Protein AF-0000000078280847 (afdb_homodimer)

pLDDT: mean 88.31, std 16.59, range [22.69, 98.31]

Solvent-accessible surface area (backbone atoms only — not comparable to full-atom values): 12680 Å² total; per-residue (Å²): 133,80,76,74,74,69,66,74,59,70,50,58,58,52,48,49,33,51,36,51,51,48,45,40,53,61,68,69,51,52,46,43,59,50,14,46,75,69,71,44,56,54,59,47,43,50,33,33,63,68,65,60,63,75,58,44,42,69,54,46,53,44,50,26,56,73,64,62,40,51,68,28,50,57,57,30,82,86,57,59,48,58,58,61,52,51,51,48,52,54,55,55,71,73,48,53,70,69,56,50,53,51,50,53,52,49,51,56,60,67,75,104,133,78,76,72,74,68,65,75,58,71,51,58,56,51,49,49,34,51,37,52,50,46,44,40,55,61,69,69,52,52,48,42,59,51,14,47,74,69,71,44,56,54,58,45,44,51,34,33,63,66,65,59,63,76,57,44,41,66,54,46,53,45,49,26,56,74,64,61,41,51,68,27,50,57,56,30,81,88,57,59,47,59,57,61,52,52,50,49,53,54,57,56,71,73,48,53,72,71,57,49,52,50,50,54,53,49,51,56,58,63,76,98

InterPro domains:
  IPR001387 Cro/C1-type, helix-turn-helix domain [PF01381] (22-74)
  IPR001387 Cro/C1-type, helix-turn-helix domain [PS50943] (20-74)
  IPR001387 Cro/C1-type, helix-turn-helix domain [SM00530] (19-74)
  IPR001387 Cro/C1-type, helix-turn-helix domain [cd00093] (18-74)
  IPR010982 Lambda repressor-like, DNA-binding domain superfamily [G3DSA:1.10.260.40] (16-110)
  IPR010982 Lambda repressor-like, DNA-binding domain superfamily [SSF47413] (15-77)

Organism: NCBI:txid1796616

Secondary structure (DSSP, 8-state):
---------HHHHHHHHHHHHHHHHHTT--HHHHHHHTTS-TTHHHHHHTT----BHHHHHHHHHHHT--HHHHT-TT-S-HHHHHHHHHHHHTS-HHHHHHHHHHHHHHH-/---------HHHHHHHHHHHHHHHHHTT--HHHHHHHTTS-TTHHHHHHTT----BHHHHHHHHHHHT--HHHHT-TT-S-HHHHHHHHHHHHTS-HHHHHHHHHHHHHHH-

Foldseek 3Di:
DPPCVVVPVVVVLVLLLVLLVQLCVLVVDDQQVLQVVLPHHSCVSVCSNVVVDDDDPVSVVSSCVVSVHDPVLSSVPVNRRVVVVVVVVVVLVPDDPVVNVVVVVVVVVVVD/DPPCVVVPVVVVLVLLLVLLVQLCVLVVDDQQVLQVVLPHHSCVNVCSNVVVDDDDPVSVVSSCVVSVHDPVLSSVPVNRRVVVVVVVVVVLVPDDPVVNVVVVVVVVVVVD

Radius of gyration: 21.28 Å; Cα contacts (8 Å, |Δi|>4): 188; chains: 2; bounding box: 48×50×65 Å

Structure (mmCIF, N/CA/C/O backbone):
data_AF-0000000078280847-model_v1
#
loop_
_entity.id
_entity.type
_entity.pdbx_description
1 polymer 'Transcriptional regulator'
#
loop_
_atom_site.group_PDB
_atom_site.id
_atom_site.type_symbol
_atom_site.label_atom_id
_atom_site.label_alt_id
_atom_site.label_comp_id
_atom_site.label_asym_id
_atom_site.label_entity_id
_atom_site.label_seq_id
_atom_site.pdbx_PDB_ins_code
_atom_site.Cartn_x
_atom_site.Cartn_y
_atom_site.Cartn_z
_atom_site.occupancy
_atom_site.B_iso_or_equiv
_atom_site.auth_seq_id
_atom_site.auth_comp_id
_atom_site.auth_asym_id
_atom_site.auth_atom_id
_atom_site.pdbx_PDB_model_num
ATOM 1 N N . MET A 1 1 ? 19.859 15.078 24.188 1 22.69 1 MET A N 1
ATOM 2 C CA . MET A 1 1 ? 19.641 13.648 23.984 1 22.69 1 MET A CA 1
ATOM 3 C C . MET A 1 1 ? 18.734 13.414 22.781 1 22.69 1 MET A C 1
ATOM 5 O O . MET A 1 1 ? 17.562 13.812 22.797 1 22.69 1 MET A O 1
ATOM 9 N N . HIS A 1 2 ? 19.125 13.57 21.5 1 30.73 2 HIS A N 1
ATOM 10 C CA . HIS A 1 2 ? 18.562 13.531 20.156 1 30.73 2 HIS A CA 1
ATOM 11 C C . HIS A 1 2 ? 17.797 12.227 19.922 1 30.73 2 HIS A C 1
ATOM 13 O O . HIS A 1 2 ? 18.344 11.141 20.125 1 30.73 2 HIS A O 1
ATOM 19 N N . SER A 1 3 ? 16.578 12.188 20.453 1 33.97 3 SER A N 1
ATOM 20 C CA . SER A 1 3 ? 15.672 11.047 20.344 1 33.97 3 SER A CA 1
ATOM 21 C C . SER A 1 3 ? 15.867 10.32 19.016 1 33.97 3 SER A C 1
ATOM 23 O O . SER A 1 3 ? 15.852 10.945 17.953 1 33.97 3 SER A O 1
ATOM 25 N N . GLU A 1 4 ? 16.766 9.375 18.984 1 32.56 4 GLU A N 1
ATOM 26 C CA . GLU A 1 4 ? 17.109 8.391 17.969 1 32.56 4 GLU A CA 1
ATOM 27 C C . GLU A 1 4 ? 15.875 7.93 17.203 1 32.56 4 GLU A C 1
ATOM 29 O O . GLU A 1 4 ? 15.016 7.246 17.75 1 32.56 4 GLU A O 1
ATOM 34 N N . ASN A 1 5 ? 15.086 8.867 16.672 1 34.22 5 ASN A N 1
ATOM 35 C CA . ASN A 1 5 ? 14.133 8.57 15.609 1 34.22 5 ASN A CA 1
ATOM 36 C C . ASN A 1 5 ? 14.539 7.312 14.836 1 34.22 5 ASN A C 1
ATOM 38 O O . ASN A 1 5 ? 15.281 7.391 13.859 1 34.22 5 ASN A O 1
ATOM 42 N N . THR A 1 6 ? 15.211 6.473 15.469 1 37.41 6 THR A N 1
ATOM 43 C CA . THR A 1 6 ? 15.438 5.113 14.992 1 37.41 6 THR A CA 1
ATOM 44 C C . THR A 1 6 ? 14.336 4.688 14.031 1 37.41 6 THR A C 1
ATOM 46 O O . THR A 1 6 ? 13.227 4.359 14.453 1 37.41 6 THR A O 1
ATOM 49 N N . PHE A 1 7 ? 13.867 5.484 13.164 1 39.84 7 PHE A N 1
ATOM 50 C CA . PHE A 1 7 ? 13.133 5.223 11.93 1 39.84 7 PHE A CA 1
ATOM 51 C C . PHE A 1 7 ? 13.234 3.752 11.547 1 39.84 7 PHE A C 1
ATOM 53 O O . PHE A 1 7 ? 14.32 3.248 11.266 1 39.84 7 PHE A O 1
ATOM 60 N N . GLU A 1 8 ? 12.719 2.92 12.18 1 42.28 8 GLU A N 1
ATOM 61 C CA . GLU A 1 8 ? 12.352 1.563 11.781 1 42.28 8 GLU A CA 1
ATOM 62 C C . GLU A 1 8 ? 12.297 1.425 10.266 1 42.28 8 GLU A C 1
ATOM 64 O O . GLU A 1 8 ? 11.211 1.439 9.68 1 42.28 8 GLU A O 1
ATOM 69 N N . GLU A 1 9 ? 12.93 2.215 9.484 1 49.12 9 GLU A N 1
ATOM 70 C CA . GLU A 1 9 ? 13.336 2.338 8.094 1 49.12 9 GLU A CA 1
ATOM 71 C C . GLU A 1 9 ? 13.258 0.994 7.371 1 49.12 9 GLU A C 1
ATOM 73 O O . GLU A 1 9 ? 12.758 0.908 6.25 1 49.12 9 GLU A O 1
ATOM 78 N N . ASN A 1 10 ? 14.148 0.089 7.93 1 56.25 10 ASN A N 1
ATOM 79 C CA . ASN A 1 10 ? 14.492 -1.198 7.34 1 56.25 10 ASN A CA 1
ATOM 80 C C . ASN A 1 10 ? 13.273 -2.107 7.223 1 56.25 10 ASN A C 1
ATOM 82 O O . ASN A 1 10 ? 13.281 -3.064 6.445 1 56.25 10 ASN A O 1
ATOM 86 N N . SER A 1 11 ? 12.211 -1.486 7.699 1 82.88 11 SER A N 1
ATOM 87 C CA . SER A 1 11 ? 11.125 -2.438 7.93 1 82.88 11 SER A CA 1
ATOM 88 C C . SER A 1 11 ? 10.211 -2.539 6.715 1 82.88 11 SER A C 1
ATOM 90 O O . SER A 1 11 ? 9.898 -3.641 6.258 1 82.88 11 SER A O 1
ATOM 92 N N . TYR A 1 12 ? 10.273 -1.361 5.984 1 92.56 12 TYR A N 1
ATOM 93 C CA . TYR A 1 12 ? 9.352 -1.459 4.863 1 92.56 12 TYR A CA 1
ATOM 94 C C . TYR A 1 12 ? 10.008 -2.145 3.67 1 92.56 12 TYR A C 1
ATOM 96 O O . TYR A 1 12 ? 9.328 -2.791 2.867 1 92.56 12 TYR A O 1
ATOM 104 N N . GLU A 1 13 ? 11.344 -1.974 3.646 1 93.38 13 GLU A N 1
ATOM 105 C CA . GLU A 1 13 ? 12.07 -2.658 2.58 1 93.38 13 GLU A CA 1
ATOM 106 C C . GLU A 1 13 ? 11.938 -4.172 2.707 1 93.38 13 GLU A C 1
ATOM 108 O O . GLU A 1 13 ? 11.648 -4.863 1.725 1 93.38 13 GLU A O 1
ATOM 113 N N . ASP A 1 14 ? 12.18 -4.559 3.922 1 94 14 ASP A N 1
ATOM 114 C CA . ASP A 1 14 ? 12.039 -5.988 4.176 1 94 14 ASP A CA 1
ATOM 115 C C . ASP A 1 14 ? 10.617 -6.465 3.879 1 94 14 ASP A C 1
ATOM 117 O O . ASP A 1 14 ? 10.422 -7.559 3.346 1 94 14 ASP A O 1
ATOM 121 N N . LEU A 1 15 ? 9.68 -5.656 4.289 1 94.62 15 LEU A N 1
ATOM 122 C CA . LEU A 1 15 ? 8.281 -5.965 4.004 1 94.62 15 LEU A CA 1
ATOM 123 C C . LEU A 1 15 ? 8.047 -6.113 2.506 1 94.62 15 LEU A C 1
ATOM 125 O O . LEU A 1 15 ? 7.387 -7.055 2.064 1 94.62 15 LEU A O 1
ATOM 129 N N . PHE A 1 16 ? 8.609 -5.215 1.746 1 97.19 16 PHE A N 1
ATOM 130 C CA . PHE A 1 16 ? 8.445 -5.262 0.297 1 97.19 16 PHE A CA 1
ATOM 131 C C . PHE A 1 16 ? 8.992 -6.566 -0.266 1 97.19 16 PHE A C 1
ATOM 133 O O . PHE A 1 16 ? 8.305 -7.25 -1.035 1 97.19 16 PHE A O 1
ATOM 140 N N . TYR A 1 17 ? 10.172 -6.891 0.136 1 96.56 17 TYR A N 1
ATOM 141 C CA . TYR A 1 17 ? 10.812 -8.086 -0.399 1 96.56 17 TYR A CA 1
ATOM 142 C C . TYR A 1 17 ? 10.016 -9.336 -0.046 1 96.56 17 TYR A C 1
ATOM 144 O O . TYR A 1 17 ? 9.789 -10.195 -0.9 1 96.56 17 TYR A O 1
ATOM 152 N N . ASN A 1 18 ? 9.641 -9.398 1.161 1 95.56 18 ASN A N 1
ATOM 153 C CA . ASN A 1 18 ? 8.883 -10.547 1.632 1 95.56 18 ASN A CA 1
ATOM 154 C C . ASN A 1 18 ? 7.555 -10.68 0.898 1 95.56 18 ASN A C 1
ATOM 156 O O . ASN A 1 18 ? 7.168 -11.781 0.497 1 95.56 18 ASN A O 1
ATOM 160 N N . ARG A 1 19 ? 6.906 -9.594 0.717 1 97.06 19 ARG A N 1
ATOM 161 C CA . ARG A 1 19 ? 5.613 -9.594 0.034 1 97.06 19 ARG A CA 1
ATOM 162 C C . ARG A 1 19 ? 5.766 -10 -1.428 1 97.06 19 ARG A C 1
ATOM 164 O O . ARG A 1 19 ? 4.961 -10.773 -1.95 1 97.06 19 ARG A O 1
ATOM 171 N N . LEU A 1 20 ? 6.766 -9.445 -2.047 1 97.69 20 LEU A N 1
ATOM 172 C CA . LEU A 1 20 ? 7.035 -9.789 -3.438 1 97.69 20 LEU A CA 1
ATOM 173 C C . LEU A 1 20 ? 7.203 -11.297 -3.598 1 97.69 20 LEU A C 1
ATOM 175 O O . LEU A 1 20 ? 6.57 -11.906 -4.461 1 97.69 20 LEU A O 1
ATOM 179 N N . THR A 1 21 ? 8.016 -11.836 -2.76 1 96.88 21 THR A N 1
ATOM 180 C CA . THR A 1 21 ? 8.289 -13.273 -2.797 1 96.88 21 THR A CA 1
ATOM 181 C C . THR A 1 21 ? 7.016 -14.07 -2.533 1 96.88 21 THR A C 1
ATOM 183 O O . THR A 1 21 ? 6.715 -15.023 -3.254 1 96.88 21 THR A O 1
ATOM 186 N N . GLN A 1 22 ? 6.312 -13.711 -1.549 1 96.62 22 GLN A N 1
ATOM 187 C CA . GLN A 1 22 ? 5.09 -14.398 -1.146 1 96.62 22 GLN A CA 1
ATOM 188 C C . GLN A 1 22 ? 4.055 -14.383 -2.268 1 96.62 22 GLN A C 1
ATOM 190 O O . GLN A 1 22 ? 3.488 -15.422 -2.611 1 96.62 22 GLN A O 1
ATOM 195 N N . LEU A 1 23 ? 3.781 -13.273 -2.83 1 97 23 LEU A N 1
ATOM 196 C CA . LEU A 1 23 ? 2.742 -13.102 -3.84 1 97 23 LEU A C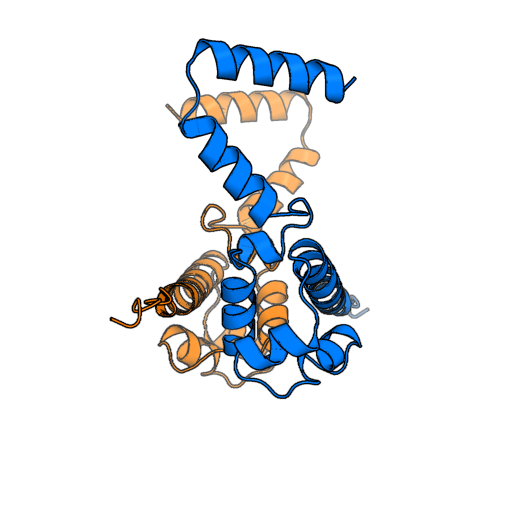A 1
ATOM 197 C C . LEU A 1 23 ? 3.141 -13.773 -5.152 1 97 23 LEU A C 1
ATOM 199 O O . LEU A 1 23 ? 2.305 -14.391 -5.816 1 97 23 LEU A O 1
ATOM 203 N N . ARG A 1 24 ? 4.375 -13.57 -5.5 1 96.81 24 ARG A N 1
ATOM 204 C CA . ARG A 1 24 ? 4.84 -14.25 -6.707 1 96.81 24 ARG A CA 1
ATOM 205 C C . ARG A 1 24 ? 4.695 -15.766 -6.574 1 96.81 24 ARG A C 1
ATOM 207 O O . ARG A 1 24 ? 4.238 -16.438 -7.5 1 96.81 24 ARG A O 1
ATOM 214 N N . SER A 1 25 ? 5.16 -16.312 -5.434 1 96.06 25 SER A N 1
ATOM 215 C CA . SER A 1 25 ? 5.074 -17.75 -5.18 1 96.06 25 SER A CA 1
ATOM 216 C C . SER A 1 25 ? 3.627 -18.234 -5.199 1 96.06 25 SER A C 1
ATOM 218 O O . SER A 1 25 ? 3.326 -19.297 -5.73 1 96.06 25 SER A O 1
ATOM 220 N N . ALA A 1 26 ? 2.734 -17.469 -4.656 1 94.5 26 ALA A N 1
ATOM 221 C CA . ALA A 1 26 ? 1.311 -17.797 -4.625 1 94.5 26 ALA A CA 1
ATOM 222 C C . ALA A 1 26 ? 0.737 -17.875 -6.039 1 94.5 26 ALA A C 1
ATOM 224 O O . ALA A 1 26 ? -0.187 -18.656 -6.297 1 94.5 26 ALA A O 1
ATOM 225 N N . LYS A 1 27 ? 1.244 -17 -6.91 1 93.94 27 LYS A N 1
ATOM 226 C CA . LYS A 1 27 ? 0.8 -16.984 -8.305 1 93.94 27 LYS A CA 1
ATOM 227 C C . LYS A 1 27 ? 1.457 -18.109 -9.094 1 93.94 27 LYS A C 1
ATOM 229 O O . LYS A 1 27 ? 1.145 -18.312 -10.273 1 93.94 27 LYS A O 1
ATOM 234 N N . LYS A 1 28 ? 2.457 -18.766 -8.477 1 95 28 LYS A N 1
ATOM 235 C CA . LYS A 1 28 ? 3.154 -19.906 -9.047 1 95 28 LYS A CA 1
ATOM 236 C C . LYS A 1 28 ? 3.904 -19.531 -10.32 1 95 28 LYS A C 1
ATOM 238 O O . LYS A 1 28 ? 3.842 -20.234 -11.328 1 95 28 LYS A O 1
ATOM 243 N N . VAL A 1 29 ? 4.516 -18.453 -10.32 1 95.69 29 VAL A N 1
ATOM 244 C CA . VAL A 1 29 ? 5.32 -18 -11.445 1 95.69 29 VAL A CA 1
ATOM 245 C C . VAL A 1 29 ? 6.781 -17.891 -11.023 1 95.69 29 VAL A C 1
ATOM 247 O O . VAL A 1 29 ? 7.078 -17.609 -9.859 1 95.69 29 VAL A O 1
ATOM 250 N N . SER A 1 30 ? 7.609 -18.141 -11.938 1 97.44 30 SER A N 1
ATOM 251 C CA . SER A 1 30 ? 9.031 -18 -11.648 1 97.44 30 SER A CA 1
ATOM 252 C C . SER A 1 30 ? 9.453 -16.531 -11.664 1 97.44 30 SER A C 1
ATOM 254 O O . SER A 1 30 ? 8.82 -15.703 -12.32 1 97.44 30 SER A O 1
ATOM 256 N N . ALA A 1 31 ? 10.516 -16.25 -10.953 1 98 31 ALA A N 1
ATOM 257 C CA . ALA A 1 31 ? 11.055 -14.898 -10.953 1 98 31 ALA A CA 1
ATOM 258 C C . ALA A 1 31 ? 11.461 -14.469 -12.359 1 98 31 ALA A C 1
ATOM 260 O O . ALA A 1 31 ? 11.242 -13.32 -12.75 1 98 31 ALA A O 1
ATOM 261 N N . ARG A 1 32 ? 12.008 -15.383 -13.055 1 97.88 32 ARG A N 1
ATOM 262 C CA . ARG A 1 32 ? 12.453 -15.117 -14.422 1 97.88 32 ARG A CA 1
ATOM 263 C C . ARG A 1 32 ? 11.273 -14.766 -15.32 1 97.88 32 ARG A C 1
ATOM 265 O O . ARG A 1 32 ? 11.289 -13.742 -16.016 1 97.88 32 ARG A O 1
ATOM 272 N N . ASP A 1 33 ? 10.281 -15.57 -15.305 1 98 33 ASP A N 1
ATOM 273 C CA . ASP A 1 33 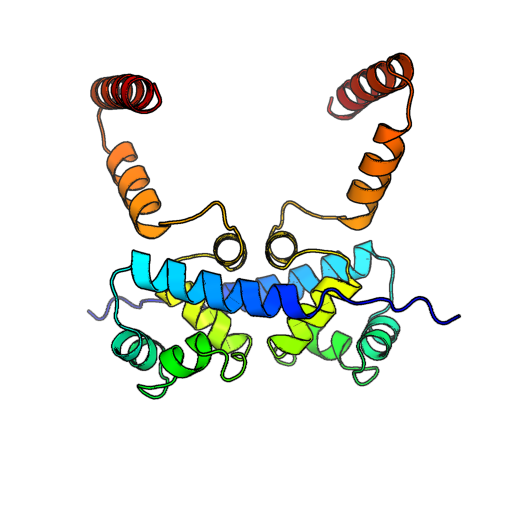? 9.109 -15.344 -16.141 1 98 33 ASP A CA 1
ATOM 274 C C . ASP A 1 33 ? 8.43 -14.023 -15.781 1 98 33 ASP A C 1
ATOM 276 O O . ASP A 1 33 ? 8 -13.281 -16.672 1 98 33 ASP A O 1
ATOM 280 N N . MET A 1 34 ? 8.312 -13.797 -14.562 1 97.69 34 MET A N 1
ATOM 281 C CA . MET A 1 34 ? 7.719 -12.539 -14.109 1 97.69 34 MET A CA 1
ATOM 282 C C . MET A 1 34 ? 8.531 -11.344 -14.602 1 97.69 34 MET A C 1
ATOM 284 O O . MET A 1 34 ? 7.961 -10.359 -15.07 1 97.69 34 MET A O 1
ATOM 288 N N . SER A 1 35 ? 9.805 -11.383 -14.445 1 98.31 35 SER A N 1
ATOM 289 C CA . SER A 1 35 ? 10.688 -10.305 -14.883 1 98.31 35 SER A CA 1
ATOM 290 C C . SER A 1 35 ? 10.445 -9.961 -16.344 1 98.31 35 SER A C 1
ATOM 292 O O . SER A 1 35 ? 10.273 -8.789 -16.688 1 98.31 35 SER A O 1
ATOM 294 N N . LEU A 1 36 ? 10.406 -10.922 -17.125 1 97.81 36 LEU A N 1
ATOM 295 C CA . LEU A 1 36 ? 10.211 -10.734 -18.562 1 97.81 36 LEU A CA 1
ATOM 296 C C . LEU A 1 36 ? 8.828 -10.156 -18.844 1 97.81 36 LEU A C 1
ATOM 298 O O . LEU A 1 36 ? 8.68 -9.289 -19.703 1 97.81 36 LEU A O 1
ATOM 302 N N . SER A 1 37 ? 7.863 -10.602 -18.156 1 96.69 37 SER A N 1
ATOM 303 C CA . SER A 1 37 ? 6.484 -10.188 -18.375 1 96.69 37 SER A CA 1
ATOM 304 C C . SER A 1 37 ? 6.297 -8.703 -18.062 1 96.69 37 SER A C 1
ATOM 306 O O . SER A 1 37 ? 5.434 -8.047 -18.656 1 96.69 37 SER A O 1
ATOM 308 N N . ILE A 1 38 ? 7.07 -8.242 -17.172 1 95.62 38 ILE A N 1
ATOM 309 C CA . ILE A 1 38 ? 6.898 -6.84 -16.797 1 95.62 38 ILE A CA 1
ATOM 310 C C . ILE A 1 38 ? 7.918 -5.984 -17.547 1 95.62 38 ILE A C 1
ATOM 312 O O . ILE A 1 38 ? 8.148 -4.828 -17.188 1 95.62 38 ILE A O 1
ATOM 316 N N . GLY A 1 39 ? 8.625 -6.574 -18.391 1 96.25 39 GLY A N 1
ATOM 317 C CA . GLY A 1 39 ? 9.492 -5.836 -19.281 1 96.25 39 GLY A CA 1
ATOM 318 C C . GLY A 1 39 ? 10.875 -5.582 -18.703 1 96.25 39 GLY A C 1
ATOM 319 O O . GLY A 1 39 ? 11.531 -4.605 -19.062 1 96.25 39 GLY A O 1
ATOM 320 N N . GLN A 1 40 ? 11.258 -6.355 -17.844 1 96.69 40 GLN A N 1
ATOM 321 C CA . GLN A 1 40 ? 12.57 -6.211 -17.203 1 96.69 40 GLN A CA 1
ATOM 322 C C . GLN A 1 40 ? 13.508 -7.336 -17.625 1 96.69 40 GLN A C 1
ATOM 324 O O . GLN A 1 40 ? 13.094 -8.273 -18.312 1 96.69 40 GLN A O 1
ATOM 329 N N . ASN A 1 41 ? 14.773 -7.211 -17.25 1 96.94 41 ASN A N 1
ATOM 330 C CA . ASN A 1 41 ? 15.727 -8.289 -17.516 1 96.94 41 ASN A CA 1
ATOM 331 C C . ASN A 1 41 ? 15.398 -9.539 -16.688 1 96.94 41 ASN A C 1
ATOM 333 O O . ASN A 1 41 ? 14.852 -9.438 -15.594 1 96.94 41 ASN A O 1
ATOM 337 N N . PRO A 1 42 ? 15.727 -10.719 -17.219 1 97.06 42 PRO A N 1
ATOM 338 C CA . PRO A 1 42 ? 15.336 -11.992 -16.609 1 97.06 42 PRO A CA 1
ATOM 339 C C . PRO A 1 42 ? 15.766 -12.102 -15.141 1 97.06 42 PRO A C 1
ATOM 341 O O . PRO A 1 42 ? 15.117 -12.789 -14.352 1 97.06 42 PRO A O 1
ATOM 344 N N . GLY A 1 43 ? 16.766 -11.438 -14.719 1 97.75 43 GLY A N 1
ATOM 345 C CA . GLY A 1 43 ? 17.266 -11.531 -13.352 1 97.75 43 GLY A CA 1
ATOM 346 C C . GLY A 1 43 ? 16.75 -10.43 -12.445 1 97.75 43 GLY A C 1
ATOM 347 O O . GLY A 1 43 ? 17.125 -10.359 -11.273 1 97.75 43 GLY A O 1
ATOM 348 N N . TYR A 1 44 ? 15.836 -9.672 -12.898 1 97.69 44 TYR A N 1
ATOM 349 C CA . TYR A 1 44 ? 15.406 -8.469 -12.195 1 97.69 44 TYR A CA 1
ATOM 350 C C . TYR A 1 44 ? 14.688 -8.812 -10.898 1 97.69 44 TYR A C 1
ATOM 352 O O . TYR A 1 44 ? 15.055 -8.32 -9.828 1 97.69 44 TYR A O 1
ATOM 360 N N . ILE A 1 45 ? 13.688 -9.633 -11 1 98.06 45 ILE A N 1
ATOM 361 C CA . ILE A 1 45 ? 12.891 -10.008 -9.836 1 98.06 45 ILE A CA 1
ATOM 362 C C . ILE A 1 45 ? 13.758 -10.773 -8.844 1 98.06 45 ILE A C 1
ATOM 364 O O . ILE A 1 45 ? 13.672 -10.547 -7.633 1 98.06 45 ILE A O 1
ATOM 368 N N . ASN A 1 46 ? 14.539 -11.648 -9.359 1 97.12 46 ASN A N 1
ATOM 369 C CA . ASN A 1 46 ? 15.477 -12.352 -8.5 1 97.12 46 ASN A CA 1
ATOM 370 C C . ASN A 1 46 ? 16.375 -11.383 -7.734 1 97.12 46 ASN A C 1
ATOM 372 O O . ASN A 1 46 ? 16.641 -11.578 -6.551 1 97.12 46 ASN A O 1
ATOM 376 N N . GLY A 1 47 ? 16.828 -10.406 -8.414 1 97.19 47 GLY A N 1
ATOM 377 C CA . GLY A 1 47 ? 17.625 -9.375 -7.766 1 97.19 47 GLY A CA 1
ATOM 378 C C . GLY A 1 47 ? 16.891 -8.664 -6.648 1 97.19 47 GLY A C 1
ATOM 379 O O . GLY A 1 47 ? 17.453 -8.445 -5.57 1 97.19 47 GLY A O 1
ATOM 380 N N . LEU A 1 48 ? 15.719 -8.32 -6.879 1 96.19 48 LEU A N 1
ATOM 381 C CA . LEU A 1 48 ? 14.891 -7.664 -5.871 1 96.19 48 LEU A CA 1
ATOM 382 C C . LEU A 1 48 ? 14.711 -8.57 -4.652 1 96.19 48 LEU A C 1
ATOM 384 O O . LEU A 1 48 ? 14.906 -8.133 -3.518 1 96.19 48 LEU A O 1
ATOM 388 N N . GLU A 1 49 ? 14.391 -9.789 -4.953 1 95.25 49 GLU A N 1
ATOM 389 C CA . GLU A 1 49 ? 14.086 -10.734 -3.883 1 95.25 49 GLU A CA 1
ATOM 390 C C . GLU A 1 49 ? 15.328 -11.039 -3.047 1 95.25 49 GLU A C 1
ATOM 392 O O . GLU A 1 49 ? 15.219 -11.516 -1.913 1 95.25 49 GLU A O 1
ATOM 397 N N . ASN A 1 50 ? 16.469 -10.773 -3.611 1 95 50 ASN A N 1
ATOM 398 C CA . ASN A 1 50 ? 17.734 -10.922 -2.891 1 95 50 ASN A CA 1
ATOM 399 C C . ASN A 1 50 ? 18.188 -9.594 -2.289 1 95 50 ASN A C 1
ATOM 401 O O . ASN A 1 50 ? 19.375 -9.43 -1.978 1 95 50 ASN A O 1
ATOM 405 N N . LYS A 1 51 ? 17.266 -8.719 -2.291 1 93.38 51 LYS A N 1
ATOM 406 C CA . LYS A 1 51 ? 17.453 -7.438 -1.622 1 93.38 51 LYS A CA 1
ATOM 407 C C . LYS A 1 51 ? 18.516 -6.602 -2.326 1 93.38 51 LYS A C 1
ATOM 409 O O . LYS A 1 51 ? 19.281 -5.891 -1.678 1 93.38 51 LYS A O 1
ATOM 414 N N . LYS A 1 52 ? 18.594 -6.934 -3.605 1 92.12 52 LYS A N 1
ATOM 415 C CA . LYS A 1 52 ? 19.5 -6.117 -4.418 1 92.12 52 LYS A CA 1
ATOM 416 C C . LYS A 1 52 ? 18.797 -4.867 -4.934 1 92.12 52 LYS A C 1
ATOM 418 O O . LYS A 1 52 ? 18.375 -4.816 -6.09 1 92.12 52 LYS A O 1
ATOM 423 N N . GLY A 1 53 ? 18.438 -3.93 -4.082 1 93.06 53 GLY A N 1
ATOM 424 C CA . GLY A 1 53 ? 17.812 -2.664 -4.441 1 93.06 53 GLY A CA 1
ATOM 425 C C . GLY A 1 53 ? 16.297 -2.695 -4.348 1 93.06 53 GLY A C 1
ATOM 426 O O . GLY A 1 53 ? 15.719 -3.672 -3.865 1 93.06 53 GLY A O 1
ATOM 427 N N . LEU A 1 54 ? 15.742 -1.629 -4.766 1 95.69 54 LEU A N 1
ATOM 428 C CA . LEU A 1 54 ? 14.289 -1.476 -4.816 1 95.69 54 LEU A CA 1
ATOM 429 C C . LEU A 1 54 ? 13.844 -1.002 -6.195 1 95.69 54 LEU A C 1
ATOM 431 O O . LEU A 1 54 ? 14.594 -0.326 -6.898 1 95.69 54 LEU A O 1
ATOM 435 N N . PRO A 1 55 ? 12.688 -1.44 -6.574 1 96.31 55 PRO A N 1
ATOM 436 C CA . PRO A 1 55 ? 12.188 -0.949 -7.859 1 96.31 55 PRO A CA 1
ATOM 437 C C . PRO A 1 55 ? 11.773 0.521 -7.809 1 96.31 55 PRO A C 1
ATOM 439 O O . PRO A 1 55 ? 11.641 1.093 -6.727 1 96.31 55 PRO A O 1
ATOM 442 N N . SER A 1 56 ? 11.641 1.062 -9.008 1 94.25 56 SER A N 1
ATOM 443 C CA . SER A 1 56 ? 10.961 2.354 -9.094 1 94.25 56 SER A CA 1
ATOM 444 C C . SER A 1 56 ? 9.477 2.219 -8.797 1 94.25 56 SER A C 1
ATOM 446 O O . SER A 1 56 ? 8.922 1.118 -8.844 1 94.25 56 SER A O 1
ATOM 448 N N . MET A 1 57 ? 8.891 3.303 -8.57 1 95.81 57 MET A N 1
ATOM 449 C CA . MET A 1 57 ? 7.449 3.289 -8.328 1 95.81 57 MET A CA 1
ATOM 450 C C . MET A 1 57 ? 6.691 2.77 -9.547 1 95.81 57 MET A C 1
ATOM 452 O O . MET A 1 57 ? 5.723 2.0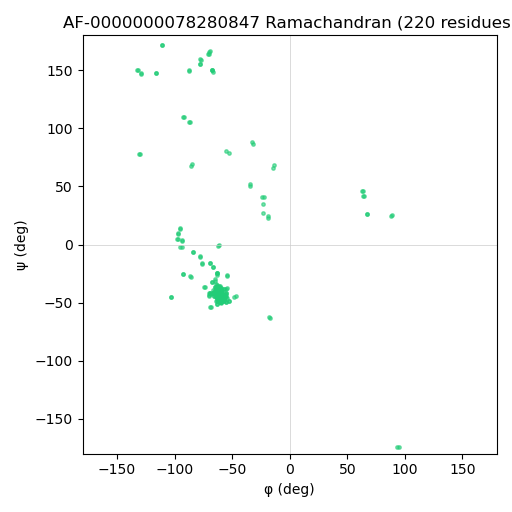21 -9.406 1 95.81 57 MET A O 1
ATOM 456 N N . THR A 1 58 ? 7.098 3.141 -10.648 1 94.25 58 THR A N 1
ATOM 457 C CA . THR A 1 58 ? 6.473 2.684 -11.883 1 94.25 58 THR A CA 1
ATOM 458 C C . THR A 1 58 ? 6.551 1.164 -12 1 94.25 58 THR A C 1
ATOM 460 O O . THR A 1 58 ? 5.547 0.507 -12.281 1 94.25 58 THR A O 1
ATOM 463 N N . VAL A 1 59 ? 7.672 0.67 -11.805 1 95.56 59 VAL A N 1
ATOM 464 C CA . VAL A 1 59 ? 7.859 -0.773 -11.891 1 95.56 59 VAL A CA 1
ATOM 465 C C . VAL A 1 59 ? 7.055 -1.468 -10.797 1 95.56 59 VAL A C 1
ATOM 467 O O . VAL A 1 59 ? 6.5 -2.547 -11.016 1 95.56 59 VAL A O 1
ATOM 470 N N . PHE A 1 60 ? 7.027 -0.847 -9.633 1 97.06 60 PHE A N 1
ATOM 471 C CA . PHE A 1 60 ? 6.203 -1.38 -8.555 1 97.06 60 PHE A CA 1
ATOM 472 C C . PHE A 1 60 ? 4.754 -1.519 -9 1 97.06 60 PHE A C 1
ATOM 474 O O . PHE A 1 60 ? 4.109 -2.533 -8.727 1 97.06 60 PHE A O 1
ATOM 481 N N . PHE A 1 61 ? 4.262 -0.52 -9.641 1 96.19 61 PHE A N 1
ATOM 482 C CA . PHE A 1 61 ? 2.887 -0.585 -10.125 1 96.19 61 PHE A CA 1
ATOM 483 C C . PHE A 1 61 ? 2.729 -1.693 -11.156 1 96.19 61 PHE A C 1
ATOM 485 O O . PHE A 1 61 ? 1.7 -2.373 -11.195 1 96.19 61 PHE A O 1
ATOM 492 N N . TYR A 1 62 ? 3.754 -1.919 -11.953 1 95.88 62 TYR A N 1
ATOM 493 C CA . TYR A 1 62 ? 3.729 -3.029 -12.898 1 95.88 62 TYR A CA 1
ATOM 494 C C . TYR A 1 62 ? 3.664 -4.367 -12.164 1 95.88 62 TYR A C 1
ATOM 496 O O . TYR A 1 62 ? 2.957 -5.281 -12.594 1 95.88 62 TYR A O 1
ATOM 504 N N . ILE A 1 63 ? 4.41 -4.41 -11.141 1 96.94 63 ILE A N 1
ATOM 505 C CA . ILE A 1 63 ? 4.426 -5.621 -10.32 1 96.94 63 ILE A CA 1
ATOM 506 C C . ILE A 1 63 ? 3.033 -5.879 -9.758 1 96.94 63 ILE A C 1
ATOM 508 O O . ILE A 1 63 ? 2.525 -7 -9.828 1 96.94 63 ILE A O 1
ATOM 512 N N . CYS A 1 64 ? 2.48 -4.883 -9.211 1 96.44 64 CYS A N 1
ATOM 513 C CA . CYS A 1 64 ? 1.131 -5.004 -8.672 1 96.44 64 CYS A CA 1
ATOM 514 C C . CYS A 1 64 ? 0.16 -5.5 -9.742 1 96.44 64 CYS A C 1
ATOM 516 O O . CYS A 1 64 ? -0.637 -6.402 -9.492 1 96.44 64 CYS A O 1
ATOM 518 N N . ASP A 1 65 ? 0.238 -4.969 -10.883 1 94.81 65 ASP A N 1
ATOM 519 C CA . ASP A 1 65 ? -0.639 -5.352 -11.984 1 94.81 65 ASP A CA 1
ATOM 520 C C . ASP A 1 65 ? -0.431 -6.812 -12.375 1 94.81 65 ASP A C 1
ATOM 522 O O . ASP A 1 65 ? -1.397 -7.559 -12.547 1 94.81 65 ASP A O 1
ATOM 526 N N . TYR A 1 66 ? 0.789 -7.141 -12.484 1 94.62 66 TYR A N 1
ATOM 527 C CA . TYR A 1 66 ? 1.12 -8.508 -12.867 1 94.62 66 TYR A CA 1
ATOM 528 C C . TYR A 1 66 ? 0.562 -9.508 -11.859 1 94.62 66 TYR A C 1
ATOM 530 O O . TYR A 1 66 ? 0.059 -10.57 -12.242 1 94.62 66 TYR A O 1
ATOM 538 N N . LEU A 1 67 ? 0.679 -9.156 -10.602 1 95.06 67 LEU A N 1
ATOM 539 C CA . LEU A 1 67 ? 0.265 -10.047 -9.523 1 95.06 67 LEU A CA 1
ATOM 540 C C . LEU A 1 67 ? -1.231 -9.93 -9.258 1 95.06 67 LEU A C 1
ATOM 542 O O . LEU A 1 67 ? -1.779 -10.641 -8.422 1 95.06 67 LEU A O 1
ATOM 546 N N . ASN A 1 68 ? -1.87 -9.008 -9.891 1 93.06 68 ASN A N 1
ATOM 547 C CA . ASN A 1 68 ? -3.305 -8.766 -9.781 1 93.06 68 ASN A CA 1
ATOM 548 C C . ASN A 1 68 ? -3.693 -8.352 -8.359 1 93.06 68 ASN A C 1
ATOM 550 O O . ASN A 1 68 ? -4.637 -8.898 -7.789 1 93.06 68 ASN A O 1
ATOM 554 N N . VAL A 1 69 ? -2.957 -7.477 -7.836 1 94.44 69 VAL A N 1
ATOM 555 C CA . VAL A 1 69 ? -3.238 -6.879 -6.535 1 94.44 69 VAL A CA 1
ATOM 556 C C . VAL A 1 69 ? -3.107 -5.359 -6.625 1 94.44 69 VAL A C 1
ATOM 558 O O . VAL A 1 69 ? -2.352 -4.844 -7.449 1 94.44 69 VAL A O 1
ATOM 561 N N . THR A 1 70 ? -3.895 -4.691 -5.773 1 94.19 70 THR A N 1
ATOM 562 C CA . THR A 1 70 ? -3.695 -3.256 -5.621 1 94.19 70 THR A CA 1
ATOM 563 C C . THR A 1 70 ? -2.484 -2.969 -4.738 1 94.19 70 THR A C 1
ATOM 565 O O . THR A 1 70 ? -2.035 -3.838 -3.988 1 94.19 70 THR A O 1
ATOM 568 N N . PRO A 1 71 ? -1.933 -1.783 -4.836 1 97.06 71 PRO A N 1
ATOM 569 C CA . PRO A 1 71 ? -0.841 -1.433 -3.926 1 97.06 71 PRO A CA 1
ATOM 570 C C . PRO A 1 71 ? -1.222 -1.604 -2.457 1 97.06 71 PRO A C 1
ATOM 572 O O . PRO A 1 71 ? -0.389 -2.014 -1.643 1 97.06 71 PRO A O 1
ATOM 575 N N . LYS A 1 72 ? -2.414 -1.271 -2.164 1 95.94 72 LYS A N 1
ATOM 576 C CA . LYS A 1 72 ? -2.9 -1.499 -0.806 1 95.94 72 LYS A CA 1
ATOM 577 C C . LYS A 1 72 ? -2.834 -2.979 -0.438 1 95.94 72 LYS A C 1
ATOM 579 O O . LYS A 1 72 ? -2.293 -3.34 0.609 1 95.94 72 LYS A O 1
ATOM 584 N N . GLU A 1 73 ? -3.342 -3.791 -1.304 1 94.81 73 GLU A N 1
ATOM 585 C CA . GLU A 1 73 ? -3.361 -5.23 -1.072 1 94.81 73 GLU A CA 1
ATOM 586 C C . GLU A 1 73 ? -1.945 -5.801 -1.023 1 94.81 73 GLU A C 1
ATOM 588 O O . GLU A 1 73 ? -1.674 -6.742 -0.272 1 94.81 73 GLU A O 1
ATOM 593 N N . PHE A 1 74 ? -1.096 -5.258 -1.84 1 97.25 74 PHE A N 1
ATOM 594 C CA . PHE A 1 74 ? 0.284 -5.73 -1.868 1 97.25 74 PHE A CA 1
ATOM 595 C C . PHE A 1 74 ? 0.908 -5.66 -0.48 1 97.25 74 PHE A C 1
ATOM 597 O O . PHE A 1 74 ? 1.59 -6.598 -0.052 1 97.25 74 PHE A O 1
ATOM 604 N N . PHE A 1 75 ? 0.627 -4.625 0.167 1 97.19 75 PHE A N 1
ATOM 605 C CA . PHE A 1 75 ? 1.267 -4.426 1.462 1 97.19 75 PHE A CA 1
ATOM 606 C C . PHE A 1 75 ? 0.385 -4.953 2.588 1 97.19 75 PHE A C 1
ATOM 608 O O . PHE A 1 75 ? 0.686 -4.746 3.766 1 97.19 75 PHE A O 1
ATOM 615 N N . ASP A 1 76 ? -0.692 -5.516 2.307 1 94.75 76 ASP A N 1
ATOM 616 C CA . ASP A 1 76 ? -1.568 -6.141 3.291 1 94.75 76 ASP A CA 1
ATOM 617 C C . ASP A 1 76 ? -1.154 -7.586 3.555 1 94.75 76 ASP A C 1
ATOM 619 O O . ASP A 1 76 ? -1.485 -8.484 2.775 1 94.75 76 ASP A O 1
ATOM 623 N N . GLU A 1 77 ? -0.569 -7.793 4.645 1 93 77 GLU A N 1
ATOM 624 C CA . GLU A 1 77 ? 0.018 -9.086 4.969 1 93 77 GLU A CA 1
ATOM 625 C C . GLU A 1 77 ? -1.062 -10.141 5.195 1 93 77 GLU A C 1
ATOM 627 O O . GLU A 1 77 ? -0.778 -11.344 5.191 1 93 77 GLU A O 1
ATOM 632 N N . SER A 1 78 ? -2.279 -9.688 5.391 1 91.12 78 SER A N 1
ATOM 633 C CA . SER A 1 78 ? -3.373 -10.625 5.594 1 91.12 78 SER A CA 1
ATOM 634 C C . SER A 1 78 ? -3.799 -11.273 4.277 1 91.12 78 SER A C 1
ATOM 636 O O . SER A 1 78 ? -4.492 -12.289 4.277 1 91.12 78 SER A O 1
ATOM 638 N N . ILE A 1 79 ? -3.342 -10.617 3.256 1 89.81 79 ILE A N 1
ATOM 639 C CA . ILE A 1 79 ? -3.656 -11.156 1.935 1 89.81 79 ILE A CA 1
ATOM 640 C C . ILE A 1 79 ? -2.535 -12.086 1.475 1 89.81 79 ILE A C 1
ATOM 642 O O . ILE A 1 79 ? -1.432 -11.633 1.166 1 89.81 79 ILE A O 1
ATOM 646 N N . ILE A 1 80 ? -2.799 -13.273 1.435 1 87.62 80 ILE A N 1
ATOM 647 C CA . ILE A 1 80 ? -1.757 -14.258 1.151 1 87.62 80 ILE A CA 1
ATOM 648 C C . ILE A 1 80 ? -1.878 -14.734 -0.294 1 87.62 80 ILE A C 1
ATOM 650 O O . ILE A 1 80 ? -0.876 -14.836 -1.006 1 87.62 80 ILE A O 1
ATOM 654 N N . CYS A 1 81 ? -3.057 -15.031 -0.766 1 89.06 81 CYS A N 1
ATOM 655 C CA . CYS A 1 81 ? -3.293 -15.547 -2.111 1 89.06 81 CYS A CA 1
ATOM 656 C C . CYS A 1 81 ? -4.398 -14.766 -2.807 1 89.06 81 CYS A C 1
ATOM 658 O O . CYS A 1 81 ? -5.512 -15.266 -2.975 1 89.06 81 CYS A O 1
ATOM 660 N N . PRO A 1 82 ? -4.051 -13.633 -3.268 1 87.81 82 PRO A N 1
ATOM 661 C CA . PRO A 1 82 ? -5.086 -12.734 -3.777 1 87.81 82 PRO A CA 1
ATOM 662 C C . PRO A 1 82 ? -5.855 -13.328 -4.953 1 87.81 82 PRO A C 1
ATOM 664 O O . PRO A 1 82 ? -7.086 -13.219 -5.004 1 87.81 82 PRO A O 1
ATOM 667 N N . GLU A 1 83 ? -5.176 -13.922 -5.879 1 85.62 83 GLU A N 1
ATOM 668 C CA . GLU A 1 83 ? -5.852 -14.445 -7.062 1 85.62 83 GLU A CA 1
ATOM 669 C C . GLU A 1 83 ? -6.781 -15.602 -6.707 1 85.62 83 GLU A C 1
ATOM 671 O O . GLU A 1 83 ? -7.887 -15.703 -7.242 1 85.62 83 GLU A O 1
ATOM 676 N N . GLN A 1 84 ? -6.352 -16.422 -5.895 1 85.44 84 GLN A N 1
ATOM 677 C CA . GLN A 1 84 ? -7.152 -17.562 -5.48 1 85.44 84 GLN A CA 1
ATOM 678 C C . GLN A 1 84 ? -8.438 -17.125 -4.781 1 85.44 84 GLN A C 1
ATOM 680 O O . GLN A 1 84 ? -9.516 -17.656 -5.051 1 85.44 84 GLN A O 1
ATOM 685 N N . PHE A 1 85 ? -8.289 -16.156 -3.957 1 84.88 85 PHE A N 1
ATOM 686 C CA . PHE A 1 85 ? -9.461 -15.633 -3.25 1 84.88 85 PHE A CA 1
ATOM 687 C C . PHE A 1 85 ? -10.406 -14.93 -4.211 1 84.88 85 PHE A C 1
ATOM 689 O O . PHE A 1 85 ? -11.625 -15.086 -4.117 1 84.88 85 PHE A O 1
ATOM 696 N N . LYS A 1 86 ? -9.828 -14.195 -5.055 1 85.75 86 LYS A N 1
ATOM 697 C CA . LYS A 1 86 ? -10.641 -13.477 -6.035 1 85.75 86 LYS A CA 1
ATOM 698 C C . LYS A 1 86 ? -11.391 -14.453 -6.938 1 85.75 86 LYS A C 1
ATOM 700 O O . LYS A 1 86 ? -12.578 -14.258 -7.227 1 85.75 86 LYS A O 1
ATOM 705 N N . ASN A 1 87 ? -10.742 -15.469 -7.383 1 87.88 87 ASN A N 1
ATOM 706 C CA . ASN A 1 87 ? -11.375 -16.5 -8.211 1 87.88 87 ASN A CA 1
ATOM 707 C C . ASN A 1 87 ? -12.484 -17.219 -7.461 1 87.88 87 ASN A C 1
ATOM 709 O O . ASN A 1 87 ? -13.547 -17.484 -8.023 1 87.88 87 ASN A O 1
ATOM 713 N N . LEU A 1 88 ? -12.211 -17.5 -6.273 1 88.19 88 LEU A N 1
ATOM 714 C CA . LEU A 1 88 ? -13.203 -18.172 -5.438 1 88.19 88 LEU A CA 1
ATOM 715 C C . LEU A 1 88 ? -14.422 -17.281 -5.234 1 88.19 88 LEU A C 1
ATOM 717 O O . LEU A 1 88 ? -15.562 -17.734 -5.336 1 88.19 88 LEU A O 1
ATOM 721 N N . CYS A 1 89 ? -14.156 -16.062 -4.949 1 89.12 89 CYS A N 1
ATOM 722 C CA . CYS A 1 89 ? -15.25 -15.102 -4.793 1 89.12 89 CYS A CA 1
ATOM 723 C C . CYS A 1 89 ? -16.094 -15.023 -6.062 1 89.12 89 CYS A C 1
ATOM 725 O O . CYS A 1 89 ? -17.328 -15 -5.996 1 89.12 89 CYS A O 1
ATOM 727 N N . GLN A 1 90 ? -15.375 -14.984 -7.137 1 89.38 90 GLN A N 1
ATOM 728 C CA . GLN A 1 90 ? -16.078 -14.953 -8.414 1 89.38 90 GLN A CA 1
ATOM 729 C C . GLN A 1 90 ? -16.906 -16.219 -8.617 1 89.38 90 GLN A C 1
ATOM 731 O O . GLN A 1 90 ? -18.062 -16.141 -9.039 1 89.38 90 GLN A O 1
ATOM 736 N N . ASP A 1 91 ? -16.328 -17.344 -8.336 1 90.75 91 ASP A N 1
ATOM 737 C CA . ASP A 1 91 ? -17.031 -18.609 -8.461 1 90.75 91 ASP A CA 1
ATOM 738 C C . ASP A 1 91 ? -18.266 -18.641 -7.559 1 90.75 91 ASP A C 1
ATOM 740 O O . ASP A 1 91 ? -19.312 -19.156 -7.949 1 90.75 91 ASP A O 1
ATOM 744 N N . MET A 1 92 ? -18.188 -18.094 -6.422 1 91.62 92 MET A N 1
ATOM 745 C CA . MET A 1 92 ? -19.266 -18.078 -5.445 1 91.62 92 MET A CA 1
ATOM 746 C C . MET A 1 92 ? -20.438 -17.219 -5.934 1 91.62 92 MET A C 1
ATOM 748 O O . MET A 1 92 ? -21.594 -17.469 -5.586 1 91.62 92 MET A O 1
ATOM 752 N N . LYS A 1 93 ? -20.172 -16.172 -6.684 1 90.12 93 LYS A N 1
ATOM 753 C CA . LYS A 1 93 ? -21.203 -15.305 -7.238 1 90.12 93 LYS A CA 1
ATOM 754 C C . LYS A 1 93 ? -22.109 -16.062 -8.203 1 90.12 93 LYS A C 1
ATOM 756 O O . LYS A 1 93 ? -23.266 -15.688 -8.422 1 90.12 93 LYS A O 1
ATOM 761 N N . GLU A 1 94 ? -21.656 -17.047 -8.734 1 91.69 94 GLU A N 1
ATOM 762 C CA . GLU A 1 94 ? -22.359 -17.812 -9.75 1 91.69 94 GLU A CA 1
ATOM 763 C C . GLU A 1 94 ? -23.094 -19 -9.133 1 91.69 94 GLU A C 1
ATOM 765 O O . GLU A 1 94 ? -23.812 -19.719 -9.828 1 91.69 94 GLU A O 1
ATOM 770 N N . LEU A 1 95 ? -22.969 -19.172 -7.941 1 89.31 95 LEU A N 1
ATOM 771 C CA . LEU A 1 95 ? -23.562 -20.328 -7.266 1 89.31 95 LEU A CA 1
ATOM 772 C C . LEU A 1 95 ? -25 -20.031 -6.836 1 89.31 95 LEU A C 1
ATOM 774 O O . LEU A 1 95 ? -25.359 -18.875 -6.645 1 89.31 95 LEU A O 1
ATOM 778 N N . ARG A 1 96 ? -25.953 -20.984 -6.738 1 86.75 96 ARG A N 1
ATOM 779 C CA . ARG A 1 96 ? -27.312 -20.875 -6.238 1 86.75 96 ARG A CA 1
ATOM 780 C C . ARG A 1 96 ? -27.328 -20.594 -4.738 1 86.75 96 ARG A C 1
ATOM 782 O O . ARG A 1 96 ? -26.359 -20.891 -4.043 1 86.75 96 ARG A O 1
ATOM 789 N N . HIS A 1 97 ? -28.25 -19.984 -4.395 1 90.25 97 HIS A N 1
ATOM 790 C CA . HIS A 1 97 ? -28.406 -19.625 -2.992 1 90.25 97 HIS A CA 1
ATOM 791 C C . HIS A 1 97 ? -28.188 -20.828 -2.084 1 90.25 97 HIS A C 1
ATOM 793 O O . HIS A 1 97 ? -27.438 -20.75 -1.107 1 90.25 97 HIS A O 1
ATOM 799 N N . ASP A 1 98 ? -28.75 -21.938 -2.404 1 92.31 98 ASP A N 1
ATOM 800 C CA . ASP A 1 98 ? -28.609 -23.141 -1.587 1 92.31 98 ASP A CA 1
ATOM 801 C C . ASP A 1 98 ? -27.156 -23.609 -1.525 1 92.31 98 ASP A C 1
ATOM 803 O O . ASP A 1 98 ? -26.703 -24.062 -0.481 1 92.31 98 ASP A O 1
ATOM 807 N N . ASP A 1 99 ? -26.438 -23.578 -2.633 1 93.31 99 ASP A N 1
ATOM 808 C CA . ASP A 1 99 ? -25.031 -23.969 -2.682 1 93.31 99 ASP A CA 1
ATOM 809 C C . ASP A 1 99 ? -24.172 -23.031 -1.838 1 93.31 99 ASP A C 1
ATOM 811 O O . ASP A 1 99 ? -23.219 -23.469 -1.197 1 93.31 99 ASP A O 1
ATOM 815 N N . LEU A 1 100 ? -24.5 -21.734 -1.807 1 91.31 100 LEU A N 1
ATOM 816 C CA . LEU A 1 100 ? -23.766 -20.781 -0.992 1 91.31 100 LEU A CA 1
ATOM 817 C C . LEU A 1 100 ? -23.953 -21.062 0.493 1 91.31 100 LEU A C 1
ATOM 819 O O . LEU A 1 100 ? -23.016 -20.922 1.285 1 91.31 100 LEU A O 1
ATOM 823 N N . GLN A 1 101 ? -25.094 -21.406 0.826 1 91.56 101 GLN A N 1
ATOM 824 C CA . GLN A 1 101 ? -25.359 -21.797 2.205 1 91.56 101 GLN A CA 1
ATOM 825 C C . GLN A 1 101 ? -24.531 -23.016 2.605 1 91.56 101 GLN A C 1
ATOM 827 O O . GLN A 1 101 ? -24 -23.078 3.717 1 91.56 101 GLN A O 1
ATOM 832 N N . LEU A 1 102 ? -24.547 -23.969 1.73 1 91.81 102 LEU A N 1
ATOM 833 C CA . LEU A 1 102 ? -23.734 -25.172 1.962 1 91.81 102 LEU A CA 1
ATOM 834 C C . LEU A 1 102 ? -22.266 -24.797 2.152 1 91.81 102 LEU A C 1
ATOM 836 O O . LEU A 1 102 ? -21.609 -25.312 3.059 1 91.81 102 LEU A O 1
ATOM 840 N N . LEU A 1 103 ? -21.734 -23.984 1.3 1 89.69 103 LEU A N 1
ATOM 841 C CA . LEU A 1 103 ? -20.344 -23.531 1.381 1 89.69 103 LEU A CA 1
ATOM 842 C C . LEU A 1 103 ? -20.062 -22.859 2.717 1 89.69 103 LEU A C 1
ATOM 844 O O . LEU A 1 103 ? -19.016 -23.062 3.314 1 89.69 103 LEU A O 1
ATOM 848 N N . TRP A 1 104 ? -20.953 -22.016 3.123 1 89 104 TRP A N 1
ATOM 849 C CA . TRP A 1 104 ? -20.828 -21.328 4.406 1 89 104 TRP A 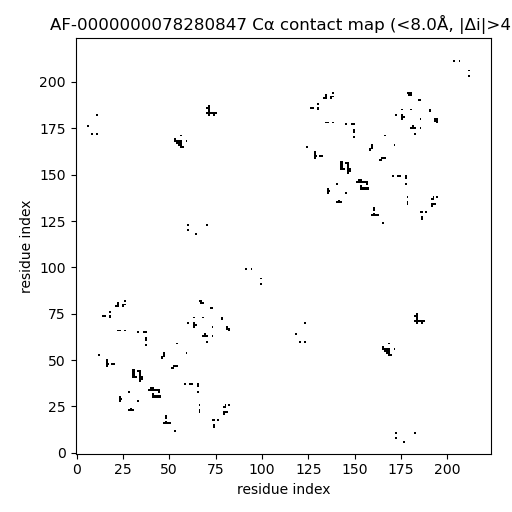CA 1
ATOM 850 C C . TRP A 1 104 ? -20.734 -22.344 5.551 1 89 104 TRP A C 1
ATOM 852 O O . TRP A 1 104 ? -19.891 -22.203 6.434 1 89 104 TRP A O 1
ATOM 862 N N . THR A 1 105 ? -21.578 -23.344 5.523 1 91.19 105 THR A N 1
ATOM 863 C CA . THR A 1 105 ? -21.562 -24.391 6.531 1 91.19 105 THR A CA 1
ATOM 864 C C . THR A 1 105 ? -20.219 -25.125 6.516 1 91.19 105 THR A C 1
ATOM 866 O O . THR A 1 105 ? -19.672 -25.453 7.57 1 91.19 105 THR A O 1
ATOM 869 N N . LEU A 1 106 ? -19.812 -25.453 5.34 1 91.88 106 LEU A N 1
ATOM 870 C CA . LEU A 1 106 ? -18.547 -26.141 5.18 1 91.88 106 LEU A CA 1
ATOM 871 C C . LEU A 1 106 ? -17.406 -25.312 5.773 1 91.88 106 LEU A C 1
ATOM 873 O O . LEU A 1 106 ? -16.531 -25.844 6.465 1 91.88 106 LEU A O 1
ATOM 877 N N . THR A 1 107 ? -17.312 -24.047 5.457 1 90.06 107 THR A N 1
ATOM 878 C CA . THR A 1 107 ? -16.266 -23.172 5.965 1 90.06 107 THR A CA 1
ATOM 879 C C . THR A 1 107 ? -16.266 -23.156 7.492 1 90.06 107 THR A C 1
ATOM 881 O O . THR A 1 107 ? -15.211 -23.078 8.125 1 90.06 107 THR A O 1
ATOM 884 N N . LYS A 1 108 ? -17.391 -23.172 8.117 1 89.94 108 LYS A N 1
ATOM 885 C CA . LYS A 1 108 ? -17.516 -23.234 9.57 1 89.94 108 LYS A CA 1
ATOM 886 C C . LYS A 1 108 ? -16.891 -24.5 10.133 1 89.94 108 LYS A C 1
ATOM 888 O O . LYS A 1 108 ? -16.297 -24.5 11.211 1 89.94 108 LYS A O 1
ATOM 893 N N . ARG A 1 109 ? -17.031 -25.5 9.383 1 88.69 109 ARG A N 1
ATOM 894 C CA . ARG A 1 109 ? -16.469 -26.781 9.781 1 88.69 109 ARG A CA 1
ATOM 895 C C . ARG A 1 109 ? -14.961 -26.797 9.617 1 88.69 109 ARG A C 1
ATOM 897 O O . ARG A 1 109 ? -14.25 -27.422 10.414 1 88.69 109 ARG A O 1
ATOM 904 N N . LEU A 1 110 ? -14.555 -26.172 8.625 1 87.38 110 LEU A N 1
ATOM 905 C CA . LEU A 1 110 ? -13.117 -26.125 8.359 1 87.38 110 LEU A CA 1
ATOM 906 C C . LEU A 1 110 ? -12.406 -25.266 9.406 1 87.38 110 LEU A C 1
ATOM 908 O O . LEU A 1 110 ? -11.227 -25.5 9.688 1 87.38 110 LEU A O 1
ATOM 912 N N . GLN A 1 111 ? -12.961 -24.062 9.836 1 78.38 111 GLN A N 1
ATOM 913 C CA . GLN A 1 111 ? -12.375 -23.188 10.836 1 78.38 111 GLN A CA 1
ATOM 914 C C . GLN A 1 111 ? -12.289 -23.875 12.195 1 78.38 111 GLN A C 1
ATOM 916 O O . GLN A 1 111 ? -11.453 -23.5 13.023 1 78.38 111 GLN A O 1
ATOM 921 N N . LYS A 1 112 ? -13.047 -24.859 12.594 1 64.38 112 LYS A N 1
ATOM 922 C CA . LYS A 1 112 ? -12.984 -25.641 13.836 1 64.38 112 LYS A CA 1
ATOM 923 C C . LYS A 1 112 ? -11.859 -26.672 13.773 1 64.38 112 LYS A C 1
ATOM 925 O O . LYS A 1 112 ? -11.125 -26.844 14.742 1 64.38 112 LYS A O 1
ATOM 930 N N . MET B 1 1 ? -6.949 -10.062 -32.969 1 23.3 1 MET B N 1
ATOM 931 C CA . MET B 1 1 ? -7.586 -9 -32.219 1 23.3 1 MET B CA 1
ATOM 932 C C . MET B 1 1 ? -7.012 -8.93 -30.797 1 23.3 1 MET B C 1
ATOM 934 O O . MET B 1 1 ? -7.18 -9.859 -30.016 1 23.3 1 MET B O 1
ATOM 938 N N . HIS B 1 2 ? -5.785 -8.461 -30.531 1 32.34 2 HIS B N 1
ATOM 939 C CA . HIS B 1 2 ? -4.883 -8.375 -29.391 1 32.34 2 HIS B CA 1
ATOM 940 C C . HIS B 1 2 ? -5.547 -7.672 -28.203 1 32.34 2 HIS B C 1
ATOM 942 O O . HIS B 1 2 ? -6.07 -6.566 -28.359 1 32.34 2 HIS B O 1
ATOM 948 N N . SER B 1 3 ? -6.367 -8.469 -27.484 1 34.16 3 SER B N 1
ATOM 949 C CA . SER B 1 3 ? -7.09 -7.996 -26.297 1 34.16 3 SER B CA 1
ATOM 950 C C . SER B 1 3 ? -6.297 -6.926 -25.562 1 34.16 3 SER B C 1
ATOM 952 O O . SER B 1 3 ? -5.129 -7.137 -25.219 1 34.16 3 SER B O 1
ATOM 954 N N . GLU B 1 4 ? -6.445 -5.699 -25.953 1 33.03 4 GLU B N 1
ATOM 955 C CA . GLU B 1 4 ? -6.008 -4.422 -25.391 1 33.03 4 GLU B CA 1
ATOM 956 C C . GLU B 1 4 ? -6.023 -4.449 -23.875 1 33.03 4 GLU B C 1
ATOM 958 O O . GLU B 1 4 ? -7.094 -4.473 -23.25 1 33.03 4 GLU B O 1
ATOM 963 N N . ASN B 1 5 ? -5.402 -5.492 -23.266 1 34.88 5 ASN B N 1
ATOM 964 C CA . ASN B 1 5 ? -5.047 -5.41 -21.859 1 34.88 5 ASN B CA 1
ATOM 965 C C . ASN B 1 5 ? -4.918 -3.963 -21.391 1 34.88 5 ASN B C 1
ATOM 967 O O . ASN B 1 5 ? -3.865 -3.346 -21.562 1 34.88 5 ASN B O 1
ATOM 971 N N . THR B 1 6 ? -5.695 -3.146 -21.906 1 37.16 6 THR B N 1
ATOM 972 C CA . THR B 1 6 ? -5.938 -1.8 -21.406 1 37.16 6 THR B CA 1
ATOM 973 C C . THR B 1 6 ? -5.586 -1.706 -19.922 1 37.16 6 THR B C 1
ATOM 975 O O . THR B 1 6 ? -6.348 -2.16 -19.062 1 37.16 6 THR B O 1
ATOM 978 N N . PHE B 1 7 ? -4.543 -2.285 -19.438 1 39.88 7 PHE B N 1
ATOM 979 C CA . PHE B 1 7 ? -3.857 -2.006 -18.188 1 39.88 7 PHE B CA 1
ATOM 980 C C . PHE B 1 7 ? -4.301 -0.665 -17.609 1 39.88 7 PHE B C 1
ATOM 982 O O . PHE B 1 7 ? -4.059 0.383 -18.219 1 39.88 7 PHE B O 1
ATOM 989 N N . GLU B 1 8 ? -5.383 -0.485 -17.234 1 42.88 8 GLU B N 1
ATOM 990 C CA . GLU B 1 8 ? -5.852 0.56 -16.328 1 42.88 8 GLU B CA 1
ATOM 991 C C . GLU B 1 8 ? -4.695 1.154 -15.531 1 42.88 8 GLU B C 1
ATOM 993 O O . GLU B 1 8 ? -4.496 0.805 -14.367 1 42.88 8 GLU B O 1
ATOM 998 N N . GLU B 1 9 ? -3.475 1.123 -15.953 1 49.5 9 GLU B N 1
ATOM 999 C CA . GLU B 1 9 ? -2.154 1.695 -15.703 1 49.5 9 GLU B CA 1
ATOM 1000 C C . GLU B 1 9 ? -2.254 2.971 -14.875 1 49.5 9 GLU B C 1
ATOM 1002 O O . GLU B 1 9 ? -1.483 3.164 -13.93 1 49.5 9 GLU B O 1
ATOM 1007 N N . ASN B 1 10 ? -2.967 3.959 -15.547 1 56.03 10 ASN B N 1
ATOM 1008 C CA . ASN B 1 10 ? -3.037 5.363 -15.156 1 56.03 10 ASN B CA 1
ATOM 1009 C C . ASN B 1 10 ? -3.688 5.531 -13.789 1 56.03 10 ASN B C 1
ATOM 1011 O O . ASN B 1 10 ? -3.521 6.566 -13.141 1 56.03 10 ASN B O 1
ATOM 1015 N N . SER B 1 11 ? -4.047 4.336 -13.305 1 83 11 SER B N 1
ATOM 1016 C CA . SER B 1 11 ? -4.973 4.508 -12.188 1 83 11 SER B CA 1
ATOM 1017 C C . SER B 1 11 ? -4.238 4.535 -10.859 1 83 11 SER B C 1
ATOM 1019 O O . SER B 1 11 ? -4.461 5.43 -10.039 1 83 11 SER B O 1
ATOM 1021 N N . TYR B 1 12 ? -3.033 3.848 -10.961 1 92.62 12 TYR B N 1
ATOM 1022 C CA . TYR B 1 12 ? -2.375 3.838 -9.664 1 92.62 12 TYR B CA 1
ATOM 1023 C C . TYR B 1 12 ? -1.533 5.094 -9.469 1 92.62 12 TYR B C 1
ATOM 1025 O O . TYR B 1 12 ? -1.342 5.551 -8.336 1 92.62 12 TYR B O 1
ATOM 1033 N N . GLU B 1 13 ? -1.1 5.617 -10.641 1 93.38 13 GLU B N 1
ATOM 1034 C CA . GLU B 1 13 ? -0.35 6.867 -10.562 1 93.38 13 GLU B CA 1
ATOM 1035 C C . GLU B 1 13 ? -1.22 7.996 -10.016 1 93.38 13 GLU B C 1
ATOM 1037 O O . GLU B 1 13 ? -0.8 8.734 -9.117 1 93.38 13 GLU B O 1
ATOM 1042 N N . ASP B 1 14 ? -2.359 8.047 -10.633 1 93.94 14 ASP B N 1
ATOM 1043 C CA . ASP B 1 14 ? -3.297 9.062 -10.164 1 93.94 14 ASP B CA 1
ATOM 1044 C C . ASP B 1 14 ? -3.639 8.867 -8.695 1 93.94 14 ASP B C 1
ATOM 1046 O O . ASP B 1 14 ? -3.768 9.836 -7.941 1 93.94 14 ASP B O 1
ATOM 1050 N N . LEU B 1 15 ? -3.832 7.613 -8.336 1 94.56 15 LEU B N 1
ATOM 1051 C CA . LEU B 1 15 ? -4.102 7.285 -6.945 1 94.56 15 LEU B CA 1
ATOM 1052 C C . LEU B 1 15 ? -2.975 7.777 -6.043 1 94.56 15 LEU B C 1
ATOM 1054 O O . LEU B 1 15 ? -3.229 8.367 -4.988 1 94.56 15 LEU B O 1
ATOM 1058 N N . PHE B 1 16 ? -1.766 7.559 -6.473 1 97.12 16 PHE B N 1
ATOM 1059 C CA . PHE B 1 16 ? -0.614 7.984 -5.684 1 97.12 16 PHE B CA 1
ATOM 1060 C C . PHE B 1 16 ? -0.631 9.492 -5.473 1 97.12 16 PHE B C 1
ATOM 1062 O O . PHE B 1 16 ? -0.49 9.969 -4.344 1 97.12 16 PHE B O 1
ATOM 1069 N N . TYR B 1 17 ? -0.82 10.203 -6.539 1 96.44 17 TYR B N 1
ATOM 1070 C CA . TYR B 1 17 ? -0.781 11.664 -6.457 1 96.44 17 TYR B CA 1
ATOM 1071 C C . TYR B 1 17 ? -1.88 12.188 -5.543 1 96.44 17 TYR B C 1
ATOM 1073 O O . TYR B 1 17 ? -1.634 13.055 -4.699 1 96.44 17 TYR B O 1
ATOM 1081 N N . ASN B 1 18 ? -3.02 11.672 -5.727 1 95.5 18 ASN B N 1
ATOM 1082 C CA . ASN B 1 18 ? -4.16 12.102 -4.926 1 95.5 18 ASN B CA 1
ATOM 1083 C C . ASN B 1 18 ? -3.951 11.797 -3.445 1 95.5 18 ASN B C 1
ATOM 1085 O O . ASN B 1 18 ? -4.238 12.641 -2.592 1 95.5 18 ASN B O 1
ATOM 1089 N N . ARG B 1 19 ? -3.441 10.648 -3.172 1 97 19 ARG B N 1
ATOM 1090 C CA . ARG B 1 19 ? -3.197 10.242 -1.792 1 97 19 ARG B CA 1
ATOM 1091 C C . ARG B 1 19 ? -2.127 11.117 -1.146 1 97 19 ARG B C 1
ATOM 1093 O O . ARG B 1 19 ? -2.266 11.531 0.006 1 97 19 ARG B O 1
ATOM 1100 N N . LEU B 1 20 ? -1.092 11.344 -1.896 1 97.69 20 LEU B N 1
ATOM 1101 C CA . LEU B 1 20 ? -0.024 12.203 -1.395 1 97.69 20 LEU B CA 1
ATOM 1102 C C . LEU B 1 20 ? -0.57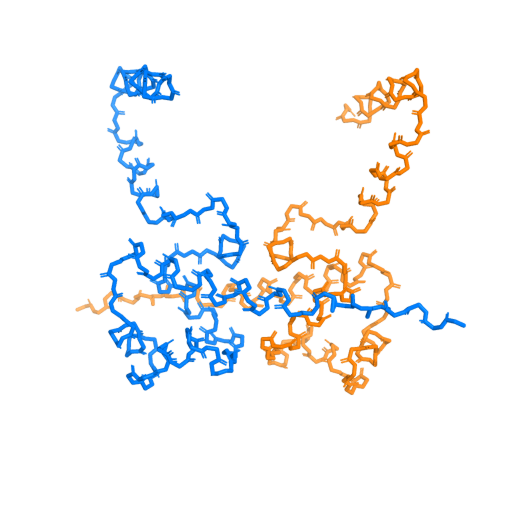2 13.57 -0.982 1 97.69 20 LEU B C 1
ATOM 1104 O O . LEU B 1 20 ? -0.304 14.039 0.126 1 97.69 20 LEU B O 1
ATOM 1108 N N . THR B 1 21 ? -1.32 14.125 -1.862 1 96.81 21 THR B N 1
ATOM 1109 C CA . 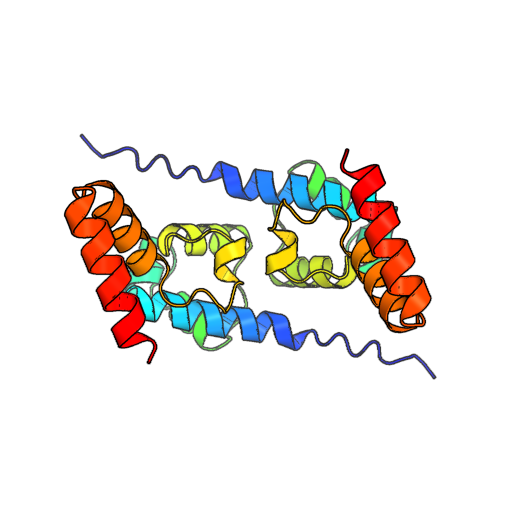THR B 1 21 ? -1.907 15.438 -1.615 1 96.81 21 THR B CA 1
ATOM 1110 C C . THR B 1 21 ? -2.838 15.391 -0.407 1 96.81 21 THR B C 1
ATOM 1112 O O . THR B 1 21 ? -2.771 16.266 0.468 1 96.81 21 THR B O 1
ATOM 1115 N N . GLN B 1 22 ? -3.672 14.445 -0.358 1 96.62 22 GLN B N 1
ATOM 1116 C CA . GLN B 1 22 ? -4.652 14.297 0.71 1 96.62 22 GLN B CA 1
ATOM 1117 C C . GLN B 1 22 ? -3.969 14.141 2.066 1 96.62 22 GLN B C 1
ATOM 1119 O O . GLN B 1 22 ? -4.324 14.828 3.027 1 96.62 22 GLN B O 1
ATOM 1124 N N . LEU B 1 23 ? -3.039 13.289 2.18 1 97 23 LEU B N 1
ATOM 1125 C CA . LEU B 1 23 ? -2.375 12.969 3.439 1 97 23 LEU B CA 1
ATOM 1126 C C . LEU B 1 23 ? -1.497 14.133 3.898 1 97 23 LEU B C 1
ATOM 1128 O O . LEU B 1 23 ? -1.449 14.445 5.09 1 97 23 LEU B O 1
ATOM 1132 N N . ARG B 1 24 ? -0.785 14.664 2.947 1 96.81 24 ARG B N 1
ATOM 1133 C CA . ARG B 1 24 ? 0.016 15.828 3.311 1 96.81 24 ARG B CA 1
ATOM 1134 C C . ARG B 1 24 ? -0.861 16.953 3.859 1 96.81 24 ARG B C 1
ATOM 1136 O O . ARG B 1 24 ? -0.524 17.578 4.867 1 96.81 24 ARG B O 1
ATOM 1143 N N . SER B 1 25 ? -1.965 17.266 3.145 1 96.06 25 SER B N 1
ATOM 1144 C CA . SER B 1 25 ? -2.893 18.312 3.564 1 96.06 25 SER B CA 1
ATOM 1145 C C . SER B 1 25 ? -3.477 18.016 4.941 1 96.06 25 SER B C 1
ATOM 1147 O O . SER B 1 25 ? -3.619 18.906 5.773 1 96.06 25 SER B O 1
ATOM 1149 N N . ALA B 1 26 ? -3.785 16.797 5.207 1 94.56 26 ALA B N 1
ATOM 1150 C CA . ALA B 1 26 ? -4.328 16.359 6.496 1 94.56 26 ALA B CA 1
ATOM 1151 C C . ALA B 1 26 ? -3.33 16.609 7.621 1 94.56 26 ALA B C 1
ATOM 1153 O O . ALA B 1 26 ? -3.723 16.875 8.758 1 94.56 26 ALA B O 1
ATOM 1154 N N . LYS B 1 27 ? -2.061 16.422 7.301 1 93.88 27 LYS B N 1
ATOM 1155 C CA . LYS B 1 27 ? -1.002 16.641 8.281 1 93.88 27 LYS B CA 1
ATOM 1156 C C . LYS B 1 27 ? -0.711 18.125 8.445 1 93.88 27 LYS B C 1
ATOM 1158 O O . LYS B 1 27 ? 0.099 18.516 9.289 1 93.88 27 LYS B O 1
ATOM 1163 N N . LYS B 1 28 ? -1.283 18.938 7.543 1 94.94 28 LYS B N 1
ATOM 1164 C CA . LYS B 1 28 ? -1.178 20.406 7.586 1 94.94 28 LYS B CA 1
ATOM 1165 C C . LYS B 1 28 ? 0.266 20.859 7.391 1 94.94 28 LYS B C 1
ATOM 1167 O O . LYS B 1 28 ? 0.753 21.719 8.117 1 94.94 28 LYS B O 1
ATOM 1172 N N . VAL B 1 29 ? 0.934 20.266 6.523 1 95.69 29 VAL B N 1
ATOM 1173 C CA . VAL B 1 29 ? 2.307 20.641 6.195 1 95.69 29 VAL B CA 1
ATOM 1174 C C . VAL B 1 29 ? 2.381 21.125 4.746 1 95.69 29 VAL B C 1
ATOM 1176 O O . VAL B 1 29 ? 1.612 20.656 3.896 1 95.69 29 VAL B O 1
ATOM 1179 N N . SER B 1 30 ? 3.244 22.016 4.551 1 97.38 30 SER B N 1
ATOM 1180 C CA . SER B 1 30 ? 3.428 22.5 3.184 1 97.38 30 SER B CA 1
ATOM 1181 C C . SER B 1 30 ? 4.258 21.516 2.367 1 97.38 30 SER B C 1
ATOM 1183 O O . SER B 1 30 ? 5.039 20.734 2.924 1 97.38 30 SER B O 1
ATOM 1185 N N . ALA B 1 31 ? 4.07 21.562 1.066 1 98 31 ALA B N 1
ATOM 1186 C CA . ALA B 1 31 ? 4.863 20.719 0.179 1 98 31 ALA B CA 1
ATOM 1187 C C . ALA B 1 31 ? 6.352 21.016 0.32 1 98 31 ALA B C 1
ATOM 1189 O O . ALA B 1 31 ? 7.18 20.094 0.302 1 98 31 ALA B O 1
ATOM 1190 N N . ARG B 1 32 ? 6.633 22.25 0.458 1 97.88 32 ARG B N 1
ATOM 1191 C CA . ARG B 1 32 ? 8.016 22.688 0.605 1 97.88 32 ARG B CA 1
ATOM 1192 C C . ARG B 1 32 ? 8.641 22.125 1.877 1 97.88 32 ARG B C 1
ATOM 1194 O O . ARG B 1 32 ? 9.711 21.516 1.834 1 97.88 32 ARG B O 1
ATOM 1201 N N . ASP B 1 33 ? 7.992 22.297 2.957 1 98 33 ASP B N 1
ATOM 1202 C CA . ASP B 1 33 ? 8.5 21.812 4.234 1 98 33 ASP B CA 1
ATOM 1203 C C . ASP B 1 33 ? 8.656 20.297 4.223 1 98 33 ASP B C 1
ATOM 1205 O O . ASP B 1 33 ? 9.648 19.766 4.727 1 98 33 ASP B O 1
ATOM 1209 N N . MET B 1 34 ? 7.711 19.641 3.715 1 97.69 34 MET B N 1
ATOM 1210 C CA . MET B 1 34 ? 7.785 18.188 3.604 1 97.69 34 MET B CA 1
ATOM 1211 C C . MET B 1 34 ? 8.977 17.766 2.758 1 97.69 34 MET B C 1
ATOM 1213 O O . MET B 1 34 ? 9.703 16.828 3.121 1 97.69 34 MET B O 1
ATOM 1217 N N . SER B 1 35 ? 9.148 18.375 1.631 1 98.31 35 SER B N 1
ATOM 1218 C CA . SER B 1 35 ? 10.258 18.062 0.738 1 98.31 35 SER B CA 1
ATOM 1219 C C . SER B 1 35 ? 11.594 18.125 1.471 1 98.31 35 SER B C 1
ATOM 1221 O O . SER B 1 35 ? 12.398 17.203 1.391 1 98.31 35 SER B O 1
ATOM 1223 N N . LEU B 1 36 ? 11.773 19.141 2.158 1 97.75 36 LEU B N 1
ATOM 1224 C CA . LEU B 1 36 ? 13.016 19.359 2.895 1 97.75 36 LEU B CA 1
ATOM 1225 C C . LEU B 1 36 ? 13.18 18.312 3.992 1 97.75 36 LEU B C 1
ATOM 1227 O O . LEU B 1 36 ? 14.281 17.812 4.211 1 97.75 36 LEU B O 1
ATOM 1231 N N . SER B 1 37 ? 12.156 17.969 4.637 1 96.62 37 SER B N 1
ATOM 1232 C CA . SER B 1 37 ? 12.18 17.031 5.754 1 96.62 37 SER B CA 1
ATOM 1233 C C . SER B 1 37 ? 12.594 15.641 5.293 1 96.62 37 SER B C 1
ATOM 1235 O O . SER B 1 37 ? 13.188 14.883 6.062 1 96.62 37 SER B O 1
ATOM 1237 N N . ILE B 1 38 ? 12.25 15.367 4.102 1 95.56 38 ILE B N 1
ATOM 1238 C CA . ILE B 1 38 ? 12.57 14.023 3.631 1 95.56 38 ILE B CA 1
ATOM 1239 C C . ILE B 1 38 ? 13.875 14.055 2.832 1 95.56 38 ILE B C 1
ATOM 1241 O O . ILE B 1 38 ? 14.188 13.102 2.113 1 95.56 38 ILE B O 1
ATOM 1245 N N . GLY B 1 39 ? 14.469 15.148 2.793 1 96.31 39 GLY B N 1
ATOM 1246 C CA . GLY B 1 39 ? 15.797 15.258 2.221 1 96.31 39 GLY B CA 1
ATOM 1247 C C . GLY B 1 39 ? 15.789 15.531 0.728 1 96.31 39 GLY B C 1
ATOM 1248 O O . GLY B 1 39 ? 16.734 15.164 0.019 1 96.31 39 GLY B O 1
ATOM 1249 N N . GLN B 1 40 ? 14.797 16.078 0.276 1 96.75 40 GLN B N 1
ATOM 1250 C CA . GLN B 1 40 ? 14.672 16.391 -1.145 1 96.75 40 GLN B CA 1
ATOM 1251 C C . GLN B 1 40 ? 14.727 17.891 -1.386 1 96.75 40 GLN B C 1
ATOM 1253 O O . GLN B 1 40 ? 14.742 18.672 -0.436 1 96.75 40 GLN B O 1
ATOM 1258 N N . ASN B 1 41 ? 14.789 18.281 -2.635 1 96.88 41 ASN B N 1
ATOM 1259 C CA . ASN B 1 41 ? 14.734 19.688 -2.969 1 96.88 41 ASN B CA 1
ATOM 1260 C C . ASN B 1 41 ? 13.367 20.297 -2.652 1 96.88 41 ASN B C 1
ATOM 1262 O O . ASN B 1 41 ? 12.352 19.594 -2.707 1 96.88 41 ASN B O 1
ATOM 1266 N N . PRO B 1 42 ? 13.32 21.578 -2.334 1 97 42 PRO B N 1
ATOM 1267 C CA . PRO B 1 42 ? 12.094 22.234 -1.868 1 97 42 PRO B CA 1
ATOM 1268 C C . PRO B 1 42 ? 10.93 22.047 -2.836 1 97 42 PRO B C 1
ATOM 1270 O O . PRO B 1 42 ? 9.766 22.047 -2.416 1 97 42 PRO B O 1
ATOM 1273 N N . GLY B 1 43 ? 11.141 21.859 -4.062 1 97.69 43 GLY B N 1
ATOM 1274 C CA . GLY B 1 43 ? 10.078 21.75 -5.047 1 97.69 43 GLY B CA 1
ATOM 1275 C C . GLY B 1 43 ? 9.719 20.312 -5.371 1 97.69 43 GLY B C 1
ATOM 1276 O O . GLY B 1 43 ? 8.867 20.047 -6.223 1 97.69 43 GLY B O 1
ATOM 1277 N N . TYR B 1 44 ? 10.211 19.406 -4.648 1 97.69 44 TYR B N 1
ATOM 1278 C CA . TYR B 1 44 ? 10.094 17.984 -4.988 1 97.69 44 TYR B CA 1
ATOM 1279 C C . TYR B 1 44 ? 8.656 17.5 -4.848 1 97.69 44 TYR B C 1
ATOM 1281 O O . TYR B 1 44 ? 8.094 16.938 -5.785 1 97.69 44 TYR B O 1
ATOM 1289 N N . ILE B 1 45 ? 8.094 17.719 -3.707 1 98.06 45 ILE B N 1
ATOM 1290 C CA . ILE B 1 45 ? 6.734 17.266 -3.434 1 98.06 45 ILE B CA 1
ATOM 1291 C C . ILE B 1 45 ? 5.754 17.984 -4.355 1 98.06 45 ILE B C 1
ATOM 1293 O O . ILE B 1 45 ? 4.828 17.375 -4.891 1 98.06 45 ILE B O 1
ATOM 1297 N N . ASN B 1 46 ? 5.969 19.25 -4.492 1 97.06 46 ASN B N 1
ATOM 1298 C CA . ASN B 1 46 ? 5.148 20 -5.434 1 97.06 46 ASN B CA 1
ATOM 1299 C C . ASN B 1 46 ? 5.207 19.391 -6.836 1 97.06 46 ASN B C 1
ATOM 1301 O O . ASN B 1 46 ? 4.184 19.297 -7.52 1 97.06 46 ASN B O 1
ATOM 1305 N N . GLY B 1 47 ? 6.355 19.031 -7.238 1 97.19 47 GLY B N 1
ATOM 1306 C CA . GLY B 1 47 ? 6.512 18.375 -8.516 1 97.19 47 GLY B CA 1
ATOM 1307 C C . GLY B 1 47 ? 5.73 17.078 -8.617 1 97.19 47 GLY B C 1
ATOM 1308 O O . GLY B 1 47 ? 5.074 16.812 -9.633 1 97.19 47 GLY B O 1
ATOM 1309 N N . LEU B 1 48 ? 5.797 16.297 -7.652 1 96.19 48 LEU B N 1
ATOM 1310 C CA . LEU B 1 48 ? 5.055 15.047 -7.613 1 96.19 48 LEU B CA 1
ATOM 1311 C C . LEU B 1 48 ? 3.553 15.305 -7.707 1 96.19 48 LEU B C 1
ATOM 1313 O O . LEU B 1 48 ? 2.859 14.672 -8.508 1 96.19 48 LEU B O 1
ATOM 1317 N N . GLU B 1 49 ? 3.133 16.234 -6.906 1 95.06 49 GLU B N 1
ATOM 1318 C CA . GLU B 1 49 ? 1.702 16.516 -6.816 1 95.06 49 GLU B CA 1
ATOM 1319 C C . GLU B 1 49 ? 1.17 17.094 -8.125 1 95.06 49 GLU B C 1
ATOM 1321 O O . GLU B 1 49 ? -0.036 17.062 -8.383 1 95.06 49 GLU B O 1
ATOM 1326 N N . ASN B 1 50 ? 2.066 17.609 -8.93 1 94.94 50 ASN B N 1
ATOM 1327 C CA . ASN B 1 50 ? 1.716 18.109 -10.258 1 94.94 50 ASN B CA 1
ATOM 1328 C C . ASN B 1 50 ? 1.964 17.047 -11.328 1 94.94 50 ASN B C 1
ATOM 1330 O O . ASN B 1 50 ? 2.096 17.375 -12.508 1 94.94 50 ASN B O 1
ATOM 1334 N N . LYS B 1 51 ? 2.143 15.898 -10.828 1 93.25 51 LYS B N 1
ATOM 1335 C CA . LYS B 1 51 ? 2.246 14.727 -11.695 1 93.25 51 LYS B CA 1
ATOM 1336 C C . LYS B 1 51 ? 3.514 14.781 -12.547 1 93.25 51 LYS B C 1
ATOM 1338 O O . LYS B 1 51 ? 3.506 14.367 -13.711 1 93.25 51 LYS B O 1
ATOM 1343 N N . LYS B 1 52 ? 4.441 15.5 -11.953 1 92 52 LYS B N 1
ATOM 1344 C CA . LYS B 1 52 ? 5.746 15.523 -12.602 1 92 52 LYS B CA 1
ATOM 1345 C C . LYS B 1 52 ? 6.594 14.32 -12.188 1 92 52 LYS B C 1
ATOM 1347 O O . LYS B 1 52 ? 7.473 14.445 -11.328 1 92 52 LYS B O 1
ATOM 1352 N N . GLY B 1 53 ? 6.258 13.117 -12.586 1 93 53 GLY B N 1
ATOM 1353 C CA . GLY B 1 53 ? 7.004 11.898 -12.312 1 93 53 GLY B CA 1
ATOM 1354 C C . GLY B 1 53 ? 6.523 11.172 -11.07 1 93 53 GLY B C 1
ATOM 1355 O O . GLY B 1 53 ? 5.488 11.523 -10.5 1 93 53 GLY B O 1
ATOM 1356 N N . LEU B 1 54 ? 7.25 10.156 -10.75 1 95.62 54 LEU B N 1
ATOM 1357 C CA . LEU B 1 54 ? 6.996 9.352 -9.555 1 95.62 54 LEU B CA 1
ATOM 1358 C C . LEU B 1 54 ? 8.266 9.195 -8.727 1 95.62 54 LEU B C 1
ATOM 1360 O O . LEU B 1 54 ? 9.375 9.234 -9.266 1 95.62 54 LEU B O 1
ATOM 1364 N N . PRO B 1 55 ? 8.07 9.133 -7.449 1 96.25 55 PRO B N 1
ATOM 1365 C CA . PRO B 1 55 ? 9.25 8.906 -6.621 1 96.25 55 PRO B CA 1
ATOM 1366 C C . PRO B 1 55 ? 9.82 7.492 -6.766 1 96.25 55 PRO B C 1
ATOM 1368 O O . PRO B 1 55 ? 9.148 6.613 -7.316 1 96.25 55 PRO B O 1
ATOM 1371 N N . SER B 1 56 ? 11.047 7.379 -6.301 1 94.31 56 SER B N 1
ATOM 1372 C CA . SER B 1 56 ? 11.57 6.027 -6.109 1 94.31 56 SER B CA 1
ATOM 1373 C C . SER B 1 56 ? 10.867 5.32 -4.957 1 94.31 56 SER B C 1
ATOM 1375 O O . SER B 1 56 ? 10.234 5.965 -4.121 1 94.31 56 SER B O 1
ATOM 1377 N N . MET B 1 57 ? 11.062 4.074 -4.902 1 95.88 57 MET B N 1
ATOM 1378 C CA . MET B 1 57 ? 10.477 3.311 -3.803 1 95.88 57 MET B CA 1
ATOM 1379 C C . MET B 1 57 ? 11.055 3.762 -2.465 1 95.88 57 MET B C 1
ATOM 1381 O O . MET B 1 57 ? 10.328 3.857 -1.473 1 95.88 57 MET B O 1
ATOM 1385 N N . THR B 1 58 ? 12.258 4.004 -2.432 1 94.38 58 THR B N 1
ATOM 1386 C CA . THR B 1 58 ? 12.914 4.469 -1.215 1 94.38 58 THR B CA 1
ATOM 1387 C C . THR B 1 58 ? 12.297 5.785 -0.741 1 94.38 58 THR B C 1
ATOM 1389 O O . THR B 1 58 ? 11.961 5.93 0.436 1 94.38 58 THR B O 1
ATOM 1392 N N . VAL B 1 59 ? 12.188 6.66 -1.618 1 95.56 59 VAL B N 1
ATOM 1393 C CA . VAL B 1 59 ? 11.617 7.957 -1.275 1 95.56 59 VAL B CA 1
ATOM 1394 C C . VAL B 1 59 ? 10.156 7.785 -0.86 1 95.56 59 VAL B C 1
ATOM 1396 O O . VAL B 1 59 ? 9.672 8.477 0.043 1 95.56 59 VAL B O 1
ATOM 1399 N N . PHE B 1 60 ? 9.477 6.887 -1.544 1 97.06 60 PHE B N 1
ATOM 1400 C CA . PHE B 1 60 ? 8.109 6.578 -1.158 1 97.06 60 PHE B CA 1
ATOM 1401 C C . PHE B 1 60 ? 8.039 6.137 0.299 1 97.06 60 PHE B C 1
ATOM 1403 O O . PHE B 1 60 ? 7.156 6.57 1.044 1 97.06 60 PHE B O 1
ATOM 1410 N N . PHE B 1 61 ? 8.938 5.301 0.677 1 96.12 61 PHE B N 1
ATOM 1411 C CA . PHE B 1 61 ? 8.953 4.848 2.062 1 96.12 61 PHE B CA 1
ATOM 1412 C C . PHE B 1 61 ? 9.242 6.008 3.008 1 96.12 61 PHE B C 1
ATOM 1414 O O . PHE B 1 61 ? 8.688 6.078 4.105 1 96.12 61 PHE B O 1
ATOM 1421 N N . TYR B 1 62 ? 10.062 6.941 2.57 1 95.81 62 TYR B N 1
ATOM 1422 C CA . TYR B 1 62 ? 10.312 8.141 3.367 1 95.81 62 TYR B CA 1
ATOM 1423 C C . TYR B 1 62 ? 9.039 8.961 3.529 1 95.81 62 TYR B C 1
ATOM 1425 O O . TYR B 1 62 ? 8.781 9.508 4.602 1 95.81 62 TYR B O 1
ATOM 1433 N N . ILE B 1 63 ? 8.352 9.023 2.467 1 96.94 63 ILE B N 1
ATOM 1434 C CA . ILE B 1 63 ? 7.086 9.758 2.48 1 96.94 63 ILE B CA 1
ATOM 1435 C C . ILE B 1 63 ? 6.129 9.117 3.484 1 96.94 63 ILE B C 1
ATOM 1437 O O . ILE B 1 63 ? 5.523 9.812 4.301 1 96.94 63 ILE B O 1
ATOM 1441 N N . CYS B 1 64 ? 6.02 7.859 3.385 1 96.38 64 CYS B N 1
ATOM 1442 C CA . CYS B 1 64 ? 5.164 7.137 4.32 1 96.38 64 CYS B CA 1
ATOM 1443 C C . CYS B 1 64 ? 5.57 7.414 5.762 1 96.38 64 CYS B C 1
ATOM 1445 O O . CYS B 1 64 ? 4.723 7.691 6.609 1 96.38 64 CYS B O 1
ATOM 1447 N N . ASP B 1 65 ? 6.797 7.395 6.031 1 94.81 65 ASP B N 1
ATOM 1448 C CA . ASP B 1 65 ? 7.316 7.641 7.371 1 94.81 65 ASP B CA 1
ATOM 1449 C C . ASP B 1 65 ? 6.988 9.055 7.836 1 94.81 65 ASP B C 1
ATOM 1451 O O . ASP B 1 65 ? 6.531 9.258 8.961 1 94.81 65 ASP B O 1
ATOM 1455 N N . TYR B 1 66 ? 7.238 9.938 6.957 1 94.56 66 TYR B N 1
ATOM 1456 C CA . TYR B 1 66 ? 6.988 11.336 7.289 1 94.56 66 TYR B CA 1
ATOM 1457 C C . TYR B 1 66 ? 5.523 11.562 7.637 1 94.56 66 TYR B C 1
ATOM 1459 O O . TYR B 1 66 ? 5.203 12.305 8.562 1 94.56 66 TYR B O 1
ATOM 1467 N N . LEU B 1 67 ? 4.672 10.93 6.883 1 95.06 67 LEU B N 1
ATOM 1468 C CA . LEU B 1 67 ? 3.232 11.109 7.043 1 95.06 67 LEU B CA 1
ATOM 1469 C C . LEU B 1 67 ? 2.689 10.203 8.141 1 95.06 67 LEU B C 1
ATOM 1471 O O . LEU B 1 67 ? 1.5 10.258 8.469 1 95.06 67 LEU B O 1
ATOM 1475 N N . ASN B 1 68 ? 3.496 9.352 8.664 1 93.12 68 ASN B N 1
ATOM 1476 C CA . ASN B 1 68 ? 3.154 8.422 9.734 1 93.12 68 ASN B CA 1
ATOM 1477 C C . ASN B 1 68 ? 2.066 7.445 9.312 1 93.12 68 ASN B C 1
ATOM 1479 O O . ASN B 1 68 ? 1.082 7.254 10.023 1 93.12 68 ASN B O 1
ATOM 1483 N N . VAL B 1 69 ? 2.229 6.918 8.18 1 94.38 69 VAL B N 1
ATOM 1484 C CA . VAL B 1 69 ? 1.353 5.879 7.652 1 94.38 69 VAL B CA 1
ATOM 1485 C C . VAL B 1 69 ? 2.189 4.73 7.094 1 94.38 69 VAL B C 1
ATOM 1487 O O . VAL B 1 69 ? 3.326 4.938 6.66 1 94.38 69 VAL B O 1
ATOM 1490 N N . THR B 1 70 ? 1.598 3.531 7.172 1 94.25 70 THR B N 1
ATOM 1491 C CA . THR B 1 70 ? 2.207 2.402 6.477 1 94.25 70 THR B CA 1
ATOM 1492 C C . THR B 1 70 ? 1.916 2.469 4.977 1 94.25 70 THR B C 1
ATOM 1494 O O . THR B 1 70 ? 0.987 3.156 4.551 1 94.25 70 THR B O 1
ATOM 1497 N N . PRO B 1 71 ? 2.713 1.801 4.16 1 97.06 71 PRO B N 1
ATOM 1498 C CA . PRO B 1 71 ? 2.396 1.748 2.732 1 97.06 71 PRO B CA 1
ATOM 1499 C C . PRO B 1 71 ? 0.985 1.233 2.459 1 97.06 71 PRO B C 1
ATOM 1501 O O . PRO B 1 71 ? 0.321 1.705 1.532 1 97.06 71 PRO B O 1
ATOM 1504 N N . LYS B 1 72 ? 0.585 0.302 3.229 1 96 72 LYS B N 1
ATOM 1505 C CA . LYS B 1 72 ? -0.788 -0.181 3.111 1 96 72 LYS B CA 1
ATOM 1506 C C . LYS B 1 72 ? -1.789 0.941 3.371 1 96 72 LYS B C 1
ATOM 1508 O O . LYS B 1 72 ? -2.701 1.162 2.57 1 96 72 LYS B O 1
ATOM 1513 N N . GLU B 1 73 ? -1.59 1.645 4.434 1 94.69 73 GLU B N 1
ATOM 1514 C CA . GLU B 1 73 ? -2.48 2.738 4.809 1 94.69 73 GLU B CA 1
ATOM 1515 C C . GLU B 1 73 ? -2.434 3.865 3.779 1 94.69 73 GLU B C 1
ATOM 1517 O O . GLU B 1 73 ? -3.447 4.52 3.521 1 94.69 73 GLU B O 1
ATOM 1522 N N . PHE B 1 74 ? -1.267 4.082 3.256 1 97.31 74 PHE B N 1
ATOM 1523 C CA . PHE B 1 74 ? -1.116 5.141 2.264 1 97.31 74 PHE B CA 1
ATOM 1524 C C . PHE B 1 74 ? -2.088 4.941 1.106 1 97.31 74 PHE B C 1
ATOM 1526 O O . PHE B 1 74 ? -2.721 5.895 0.647 1 97.31 74 PHE B O 1
ATOM 1533 N N . PHE B 1 75 ? -2.191 3.756 0.729 1 97.19 75 PHE B N 1
ATOM 1534 C CA . PHE B 1 75 ? -3.018 3.486 -0.442 1 97.19 75 PHE B CA 1
ATOM 1535 C C . PHE B 1 75 ? -4.441 3.131 -0.03 1 97.19 75 PHE B C 1
ATOM 1537 O O . PHE B 1 75 ? -5.25 2.727 -0.866 1 97.19 75 PHE B O 1
ATOM 1544 N N . ASP B 1 76 ? -4.754 3.174 1.18 1 94.81 76 ASP B N 1
ATOM 1545 C CA . ASP B 1 76 ? -6.109 2.949 1.681 1 94.81 76 ASP B CA 1
ATOM 1546 C C . ASP B 1 76 ? -6.914 4.246 1.685 1 94.81 76 ASP B C 1
ATOM 1548 O O . ASP B 1 76 ? -6.773 5.066 2.592 1 94.81 76 ASP B O 1
ATOM 1552 N N . GLU B 1 77 ? -7.777 4.34 0.769 1 93.06 77 GLU B N 1
ATOM 1553 C CA . GLU B 1 77 ? -8.523 5.578 0.551 1 93.06 77 GLU B CA 1
ATOM 1554 C C . GLU B 1 77 ? -9.492 5.844 1.694 1 93.06 77 GLU B C 1
ATOM 1556 O O . GLU B 1 77 ? -9.992 6.961 1.845 1 93.06 77 GLU B O 1
ATOM 1561 N N . SER B 1 78 ? -9.75 4.828 2.488 1 91.19 78 SER B N 1
ATOM 1562 C CA . SER B 1 78 ? -10.656 5.004 3.617 1 91.19 78 SER B CA 1
ATOM 1563 C C . SER B 1 78 ? -9.969 5.746 4.762 1 91.19 78 SER B C 1
ATOM 1565 O O . SER B 1 78 ? -10.633 6.25 5.668 1 91.19 78 SER B O 1
ATOM 1567 N N . ILE B 1 79 ? -8.672 5.742 4.629 1 89.81 79 ILE B N 1
ATOM 1568 C CA . ILE B 1 79 ? -7.902 6.449 5.648 1 89.81 79 ILE B CA 1
ATOM 1569 C C . ILE B 1 79 ? -7.672 7.895 5.211 1 89.81 79 ILE B C 1
ATOM 1571 O O . ILE B 1 79 ? -6.906 8.148 4.277 1 89.81 79 ILE B O 1
ATOM 1575 N N . ILE B 1 80 ? -8.281 8.758 5.828 1 87.62 80 ILE B N 1
ATOM 1576 C CA . ILE B 1 80 ? -8.242 10.148 5.395 1 87.62 80 ILE B CA 1
ATOM 1577 C C . ILE B 1 80 ? -7.297 10.938 6.289 1 87.62 80 ILE B C 1
ATOM 1579 O O . ILE B 1 80 ? -6.477 11.719 5.797 1 87.62 80 ILE B O 1
ATOM 1583 N N . CYS B 1 81 ? -7.348 10.781 7.59 1 89 81 CYS B N 1
ATOM 1584 C CA . CYS B 1 81 ? -6.527 11.516 8.547 1 89 81 CYS B CA 1
A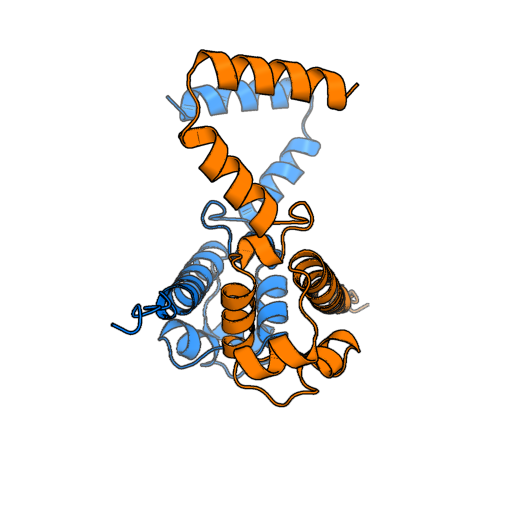TOM 1585 C C . CYS B 1 81 ? -5.848 10.57 9.523 1 89 81 CYS B C 1
ATOM 1587 O O . CYS B 1 81 ? -6.227 10.508 10.695 1 89 81 CYS B O 1
ATOM 1589 N N . PRO B 1 82 ? -4.824 9.961 9.07 1 87.94 82 PRO B N 1
ATOM 1590 C CA . PRO B 1 82 ? -4.23 8.883 9.867 1 87.94 82 PRO B CA 1
ATOM 1591 C C . PRO B 1 82 ? -3.711 9.375 11.219 1 87.94 82 PRO B C 1
ATOM 1593 O O . PRO B 1 82 ? -3.934 8.719 12.242 1 87.94 82 PRO B O 1
ATOM 1596 N N . GLU B 1 83 ? -3.039 10.5 11.242 1 85.56 83 GLU B N 1
ATOM 1597 C CA . GLU B 1 83 ? -2.455 10.977 12.492 1 85.56 83 GLU B CA 1
ATOM 1598 C C . GLU B 1 83 ? -3.537 11.367 13.492 1 85.56 83 GLU B C 1
ATOM 1600 O O . GLU B 1 83 ? -3.414 11.094 14.688 1 85.56 83 GLU B O 1
ATOM 1605 N N . GLN B 1 84 ? -4.508 11.984 13.047 1 85.38 84 GLN B N 1
ATOM 1606 C CA . GLN B 1 84 ? -5.598 12.422 13.906 1 85.38 84 GLN B CA 1
ATOM 1607 C C . GLN B 1 84 ? -6.305 11.227 14.547 1 85.38 84 GLN B C 1
ATOM 1609 O O . GLN B 1 84 ? -6.602 11.242 15.742 1 85.38 84 GLN B O 1
ATOM 1614 N N . PHE B 1 85 ? -6.5 10.234 13.758 1 85.19 85 PHE B N 1
ATOM 1615 C CA . PHE B 1 85 ? -7.152 9.031 14.266 1 85.19 85 PHE B CA 1
ATOM 1616 C C . PHE B 1 85 ? -6.246 8.297 15.25 1 85.19 85 PHE B C 1
ATOM 1618 O O . PHE B 1 85 ? -6.703 7.816 16.281 1 85.19 85 PHE B O 1
ATOM 1625 N N . LYS B 1 86 ? -5.035 8.242 14.898 1 85.81 86 LYS B N 1
ATOM 1626 C CA . LYS B 1 86 ? -4.078 7.578 15.773 1 85.81 86 LYS B CA 1
ATOM 1627 C C . LYS B 1 86 ? -3.959 8.305 17.109 1 85.81 86 LYS B C 1
ATOM 1629 O O . LYS B 1 86 ? -3.926 7.664 18.172 1 85.81 86 LYS B O 1
ATOM 1634 N N . ASN B 1 87 ? -3.912 9.594 17.078 1 87.44 87 ASN B N 1
ATOM 1635 C CA . ASN B 1 87 ? -3.848 10.398 18.297 1 87.44 87 ASN B CA 1
ATOM 1636 C C . ASN B 1 87 ? -5.105 10.227 19.141 1 87.44 87 ASN B C 1
ATOM 1638 O O . ASN B 1 87 ? -5.023 10.109 20.359 1 87.44 87 ASN B O 1
ATOM 1642 N N . LEU B 1 88 ? -6.188 10.227 18.5 1 88.38 88 LEU B N 1
ATOM 1643 C CA . LEU B 1 88 ? -7.457 10.039 19.188 1 88.38 88 LEU B CA 1
ATOM 1644 C C . LEU B 1 88 ? -7.52 8.664 19.844 1 88.38 88 LEU B C 1
ATOM 1646 O O . LEU B 1 88 ? -7.934 8.531 21 1 88.38 88 LEU B O 1
ATOM 1650 N N . CYS B 1 89 ? -7.109 7.695 19.125 1 89.56 89 CYS B N 1
ATOM 1651 C CA . CYS B 1 89 ? -7.07 6.344 19.656 1 89.56 89 CYS B CA 1
ATOM 1652 C C . CYS B 1 89 ? -6.172 6.277 20.891 1 89.56 89 CYS B C 1
ATOM 1654 O O . CYS B 1 89 ? -6.527 5.648 21.891 1 89.56 89 CYS B O 1
ATOM 1656 N N . GLN B 1 90 ? -5.062 6.922 20.75 1 89.5 90 GLN B N 1
ATOM 1657 C CA . GLN B 1 90 ? -4.148 6.965 21.875 1 89.5 90 GLN B CA 1
ATOM 1658 C C . GLN B 1 90 ? -4.785 7.668 23.078 1 89.5 90 GLN B C 1
ATOM 1660 O O . GLN B 1 90 ? -4.684 7.191 24.203 1 89.5 90 GLN B O 1
ATOM 1665 N N . ASP B 1 91 ? -5.395 8.773 22.844 1 90.69 91 ASP B N 1
ATOM 1666 C CA . ASP B 1 91 ? -6.062 9.516 23.906 1 90.69 91 ASP B CA 1
ATOM 1667 C C . ASP B 1 91 ? -7.156 8.672 24.562 1 90.69 91 ASP B C 1
ATOM 1669 O O . ASP B 1 91 ? -7.336 8.711 25.781 1 90.69 91 ASP B O 1
ATOM 1673 N N . MET B 1 92 ? -7.844 7.898 23.812 1 92 92 MET B N 1
ATOM 1674 C CA . MET B 1 92 ? -8.938 7.055 24.297 1 92 92 MET B CA 1
ATOM 1675 C C . MET B 1 92 ? -8.406 5.949 25.203 1 92 92 MET B C 1
ATOM 1677 O O . MET B 1 92 ? -9.109 5.488 26.094 1 92 92 MET B O 1
ATOM 1681 N N . LYS B 1 93 ? -7.227 5.441 25 1 90.31 93 LYS B N 1
ATOM 1682 C CA . LYS B 1 93 ? -6.613 4.398 25.828 1 90.31 93 LYS B CA 1
ATOM 1683 C C . LYS B 1 93 ? -6.395 4.887 27.25 1 90.31 93 LYS B C 1
ATOM 1685 O O . LYS B 1 93 ? -6.328 4.082 28.188 1 90.31 93 LYS B O 1
ATOM 1690 N N . GLU B 1 94 ? -6.27 6.07 27.422 1 91.88 94 GLU B N 1
ATOM 1691 C CA . GLU B 1 94 ? -5.957 6.668 28.719 1 91.88 94 GLU B CA 1
ATOM 1692 C C . GLU B 1 94 ? -7.227 7.086 29.453 1 91.88 94 GLU B C 1
ATOM 1694 O O . GLU B 1 94 ? -7.164 7.555 30.594 1 91.88 94 GLU B O 1
ATOM 1699 N N . LEU B 1 95 ? -8.312 6.938 28.938 1 90.94 95 LEU B N 1
ATOM 1700 C CA . LEU B 1 95 ? -9.578 7.391 29.516 1 90.94 95 LEU B CA 1
ATOM 1701 C C . LEU B 1 95 ? -10.172 6.332 30.438 1 90.94 95 LEU B C 1
ATOM 1703 O O . LEU B 1 95 ? -9.883 5.141 30.281 1 90.94 95 LEU B O 1
ATOM 1707 N N . ARG B 1 96 ? -10.898 6.742 31.469 1 86.44 96 ARG B N 1
ATOM 1708 C CA . ARG B 1 96 ? -11.609 5.84 32.375 1 86.44 96 ARG B CA 1
ATOM 1709 C C . ARG B 1 96 ? -12.75 5.125 31.656 1 86.44 96 ARG B C 1
ATOM 1711 O O . ARG B 1 96 ? -13.227 5.602 30.625 1 86.44 96 ARG B O 1
ATOM 1718 N N . HIS B 1 97 ? -13 3.961 32.094 1 91.31 97 HIS B N 1
ATOM 1719 C CA . HIS B 1 97 ? -14.055 3.152 31.5 1 91.31 97 HIS B CA 1
ATOM 1720 C C . HIS B 1 97 ? -15.336 3.965 31.312 1 91.31 97 HIS B C 1
ATOM 1722 O O . HIS B 1 97 ? -15.938 3.938 30.234 1 91.31 97 HIS B O 1
ATOM 1728 N N . ASP B 1 98 ? -15.727 4.715 32.25 1 92.81 98 ASP B N 1
ATOM 1729 C CA . ASP B 1 98 ? -16.953 5.508 32.188 1 92.81 98 ASP B CA 1
ATOM 1730 C C . ASP B 1 98 ? -16.859 6.566 31.078 1 92.81 98 ASP B C 1
ATOM 1732 O O . ASP B 1 98 ? -17.844 6.844 30.391 1 92.81 98 ASP B O 1
ATOM 1736 N N . ASP B 1 99 ? -15.742 7.262 30.969 1 93.75 99 ASP B N 1
ATOM 1737 C CA . ASP B 1 99 ? -15.531 8.258 29.922 1 93.75 99 ASP B CA 1
ATOM 1738 C C . ASP B 1 99 ? -15.586 7.629 28.547 1 93.75 99 ASP B C 1
ATOM 1740 O O . ASP B 1 99 ? -16.094 8.242 27.594 1 93.75 99 ASP B O 1
ATOM 1744 N N . LEU B 1 100 ? -15.094 6.414 28.312 1 91.94 100 LEU B N 1
ATOM 1745 C CA . LEU B 1 100 ? -15.141 5.711 27.031 1 91.94 100 LEU B CA 1
ATOM 1746 C C . LEU B 1 100 ? -16.578 5.375 26.656 1 91.94 100 LEU B C 1
ATOM 1748 O O . LEU B 1 100 ? -16.953 5.453 25.484 1 91.94 100 LEU B O 1
ATOM 1752 N N . GLN B 1 101 ? -17.281 4.992 27.578 1 92.19 101 GLN B N 1
ATOM 1753 C CA . GLN B 1 101 ? -18.688 4.742 27.344 1 92.19 101 GLN B CA 1
ATOM 1754 C C . GLN B 1 101 ? -19.406 6.008 26.875 1 92.19 101 GLN B C 1
ATOM 1756 O O . GLN B 1 101 ? -20.234 5.957 25.969 1 92.19 101 GLN B O 1
ATOM 1761 N N . LEU B 1 102 ? -19.141 7.09 27.547 1 92 102 LEU B N 1
ATOM 1762 C CA . LEU B 1 102 ? -19.703 8.375 27.156 1 92 102 LEU B CA 1
ATOM 1763 C C . LEU B 1 102 ? -19.328 8.711 25.719 1 92 102 LEU B C 1
ATOM 1765 O O . LEU B 1 102 ? -20.172 9.164 24.938 1 92 102 LEU B O 1
ATOM 1769 N N . LEU B 1 103 ? -18.078 8.555 25.375 1 90.56 103 LEU B N 1
ATOM 1770 C CA . LEU B 1 103 ? -17.594 8.82 24.031 1 90.56 103 LEU B CA 1
ATOM 1771 C C . LEU B 1 103 ? -18.344 7.973 23.016 1 90.56 103 LEU B C 1
ATOM 1773 O O . LEU B 1 103 ? -18.672 8.453 21.922 1 90.56 103 LEU B O 1
ATOM 1777 N N . TRP B 1 104 ? -18.469 6.719 23.297 1 89.31 104 TRP B N 1
ATOM 1778 C CA . TRP B 1 104 ? -19.203 5.805 22.438 1 89.31 104 TRP B CA 1
ATOM 1779 C C . TRP B 1 104 ? -20.625 6.309 22.188 1 89.31 104 TRP B C 1
ATOM 1781 O O . TRP B 1 104 ? -21.094 6.316 21.047 1 89.31 104 TRP B O 1
ATOM 1791 N N . THR B 1 105 ? -21.297 6.738 23.234 1 91.56 105 THR B N 1
ATOM 1792 C CA . THR B 1 105 ? -22.641 7.297 23.125 1 91.56 105 THR B CA 1
ATOM 1793 C C . THR B 1 105 ? -22.641 8.539 22.234 1 91.56 105 THR B C 1
ATOM 1795 O O . THR B 1 105 ? -23.547 8.727 21.422 1 91.56 105 THR B O 1
ATOM 1798 N N . LEU B 1 106 ? -21.719 9.367 22.5 1 92 106 LEU B N 1
ATOM 1799 C CA . LEU B 1 106 ? -21.594 10.586 21.703 1 92 106 LEU B CA 1
ATOM 1800 C C . LEU B 1 106 ? -21.422 10.258 20.219 1 92 106 LEU B C 1
ATOM 1802 O O . LEU B 1 106 ? -22.047 10.883 19.359 1 92 106 LEU B O 1
ATOM 1806 N N . THR B 1 107 ? -20.531 9.359 19.875 1 90.56 107 THR B N 1
ATOM 1807 C CA . THR B 1 107 ? -20.281 8.969 18.484 1 90.56 107 THR B CA 1
ATOM 1808 C C . THR B 1 107 ? -21.562 8.461 17.828 1 90.56 107 THR B C 1
ATOM 1810 O O . THR B 1 107 ? -21.797 8.703 16.641 1 90.56 107 THR B O 1
ATOM 1813 N N . LYS B 1 108 ? -22.359 7.75 18.516 1 90.44 108 LYS B N 1
ATOM 1814 C CA . LYS B 1 108 ? -23.641 7.277 18.016 1 90.44 108 LYS B CA 1
ATOM 1815 C C . LYS B 1 108 ? -24.562 8.445 17.672 1 90.44 108 LYS B C 1
ATOM 1817 O O . LYS B 1 108 ? -25.328 8.375 16.703 1 90.44 108 LYS B O 1
ATOM 1822 N N . ARG B 1 109 ? -24.469 9.43 18.422 1 89.19 109 ARG B N 1
ATOM 1823 C CA . ARG B 1 109 ? -25.281 10.625 18.188 1 89.19 109 ARG B CA 1
ATOM 1824 C C . ARG B 1 109 ? -24.781 11.406 16.984 1 89.19 109 ARG B C 1
ATOM 1826 O O . ARG B 1 109 ? -25.562 11.984 16.234 1 89.19 109 ARG B O 1
ATOM 1833 N N . LEU B 1 110 ? -23.531 11.414 16.859 1 87.44 110 LEU B N 1
ATOM 1834 C CA . LEU B 1 110 ? -22.922 12.141 15.75 1 87.44 110 LEU B CA 1
ATOM 1835 C C . LEU B 1 110 ? -23.219 11.445 14.422 1 87.44 110 LEU B C 1
ATOM 1837 O O . LEU B 1 110 ? -23.281 12.102 13.375 1 87.44 110 LEU B O 1
ATOM 1841 N N . GLN B 1 111 ? -23.156 10.07 14.312 1 79.56 111 GLN B N 1
ATOM 1842 C CA . GLN B 1 111 ? -23.438 9.297 13.102 1 79.56 111 GLN B CA 1
ATOM 1843 C C . GLN B 1 111 ? -24.891 9.477 12.664 1 79.56 111 GLN B C 1
ATOM 1845 O O . GLN B 1 111 ? -25.203 9.32 11.484 1 79.56 111 GLN B O 1
ATOM 1850 N N . LYS B 1 112 ? -25.859 9.812 13.445 1 64.5 112 LYS B N 1
ATOM 1851 C CA . LYS B 1 112 ? -27.25 10.086 13.109 1 64.5 112 LYS B CA 1
ATOM 1852 C C . LYS B 1 112 ? -27.406 11.492 12.531 1 64.5 112 LYS B C 1
A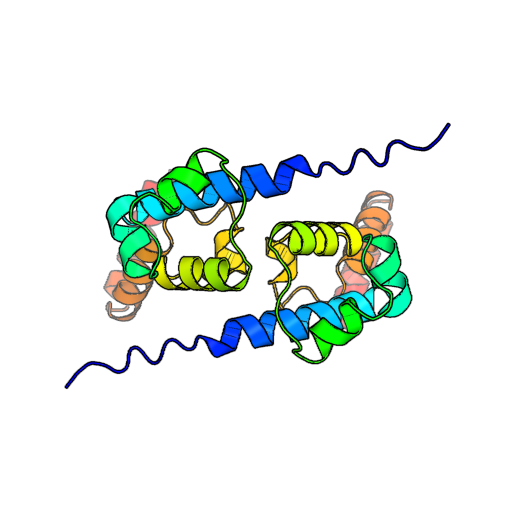TOM 1854 O O . LYS B 1 112 ? -26.516 12.328 12.672 1 64.5 112 LYS B O 1
#

Sequence (224 aa):
MHSENTFEENSYEDLFYNRLTQLRSAKKVSARDMSLSIGQNPGYINGLENKKGLPSMTVFFYICDYLNVTPKEFFDESIICPEQFKNLCQDMKELRHDDLQLLWTLTKRLQKMHSENTFEENSYEDLFYNRLTQLRSAKKVSARDMSLSIGQNPGYINGLENKKGLPSMTVFFYICDYLNVTPKEFFDESIICPEQFKNLCQDMKELRHDDLQLLWTLTKRLQK

Nearest PDB structures (foldseek):
  3f52-assembly1_E  TM=8.968E-01  e=1.083E-02  Corynebacterium glutamicum
  3g5g-assembly5_J  TM=8.949E-01  e=2.677E-02  Enterobacter sp. RFL1396
  4i6t-assembly1_A  TM=9.002E-01  e=4.713E-02  Enterobacter sp. RFL1396
  3g5g-assembly5_I  TM=8.113E-01  e=2.391E-02  Enterobacter sp. RFL1396
  4i6u-assembly1_A  TM=8.166E-01  e=3.552E-02  Enterobacter sp. RFL1396